Protein AF-A0A662GQU3-F1 (afdb_monomer)

Sequence (311 aa):
MSPSELSPEEFVERAREELESKLREIREFMCSTFDKLEGELNSISERLRRAARERVVGRPPLDALVRALTDIRRLRRRAHTEVRRAMSAKRVEFREALWSVRRSAYDLSKGMSREQREEFLGEVSELIDEFSDRLDEVLDEWSDRLEYFTDMLNDLAEKARDYVREATSRFARRLAPPAGPKAFLDINEFLSSVDQFLRRLSESMERLFGEGYERGPTMVVSSIRLPKSDLELIDLLVEVGVFKSRSEGVAYFTHKGIEASREALEKLRSKLEEVRKLQEEIRKEAERALRGGAEETSQSEAEGSGGNGAA

Nearest PDB structures (foldseek):
  2wcd-assembly1_A  TM=3.708E-01  e=4.332E-01  Escherichia coli K-12
  3zx6-assembly1_B  TM=2.924E-01  e=2.951E+00  Archaeoglobus fulgidus DSM 4304
  6jx6-assembly1_A  TM=3.779E-01  e=8.291E+00  Homo sapiens

Structure (mmCIF, N/CA/C/O backbone):
data_AF-A0A662GQU3-F1
#
_entry.id   AF-A0A662GQU3-F1
#
loop_
_atom_site.group_PDB
_atom_site.id
_atom_site.type_symbol
_atom_site.label_atom_id
_atom_site.label_alt_id
_atom_site.label_comp_id
_atom_site.label_asym_id
_atom_site.label_entity_id
_atom_site.label_seq_id
_atom_site.pdbx_PDB_ins_code
_atom_site.Cartn_x
_atom_site.Cartn_y
_atom_site.Cartn_z
_atom_site.occupancy
_atom_site.B_iso_or_equiv
_atom_site.auth_seq_id
_atom_site.auth_comp_id
_atom_site.auth_asym_id
_atom_site.auth_atom_id
_atom_site.pdbx_PDB_model_num
ATOM 1 N N . MET A 1 1 ? -17.041 -20.382 22.814 1.00 45.41 1 MET A N 1
ATOM 2 C CA . MET A 1 1 ? -17.498 -19.694 24.038 1.00 45.41 1 MET A CA 1
ATOM 3 C C . MET A 1 1 ? -18.331 -18.506 23.605 1.00 45.41 1 MET A C 1
ATOM 5 O O . MET A 1 1 ? -17.918 -17.797 22.692 1.00 45.41 1 MET A O 1
ATOM 9 N N . SER A 1 2 ? -19.536 -18.387 24.148 1.00 43.50 2 SER A N 1
ATOM 10 C CA . SER A 1 2 ? -20.510 -17.349 23.799 1.00 43.50 2 SER A CA 1
ATOM 11 C C . SER A 1 2 ? -20.006 -15.975 24.272 1.00 43.50 2 SER A C 1
ATOM 13 O O . SER A 1 2 ? -19.404 -15.917 25.340 1.00 43.50 2 SER A O 1
ATOM 15 N N . PRO A 1 3 ? -20.263 -14.863 23.555 1.00 48.91 3 PRO A N 1
ATOM 16 C CA . PRO A 1 3 ? -19.833 -13.516 23.966 1.00 48.91 3 PRO A CA 1
ATOM 17 C C . PRO A 1 3 ? -20.375 -13.045 25.329 1.00 48.91 3 PRO A C 1
ATOM 19 O O . PRO A 1 3 ? -19.925 -12.036 25.849 1.00 48.91 3 PRO A O 1
ATOM 22 N N . SER A 1 4 ? -21.349 -13.758 25.900 1.00 51.88 4 SER A N 1
ATOM 23 C CA . SER A 1 4 ? -22.079 -13.413 27.123 1.00 51.88 4 SER A CA 1
ATOM 24 C C . SER A 1 4 ? -21.376 -13.778 28.440 1.00 51.88 4 SER A C 1
ATOM 26 O O . SER A 1 4 ? -21.968 -13.570 29.493 1.00 51.88 4 SER A O 1
ATOM 28 N N . GLU A 1 5 ? -20.171 -14.355 28.400 1.00 58.16 5 GLU A N 1
ATOM 29 C CA . GLU A 1 5 ? -19.435 -14.823 29.595 1.00 58.16 5 GLU A CA 1
ATOM 30 C C . GLU A 1 5 ? -18.094 -14.102 29.827 1.00 58.16 5 GLU A C 1
ATOM 32 O O . GLU A 1 5 ? -17.411 -14.410 30.797 1.00 58.16 5 GLU A O 1
ATOM 37 N N . LEU A 1 6 ? -17.710 -13.165 28.954 1.00 72.19 6 LEU A N 1
ATOM 38 C CA . LEU A 1 6 ? -16.445 -12.428 29.062 1.00 72.19 6 LEU A CA 1
ATOM 39 C C . LEU A 1 6 ? -16.583 -11.243 30.018 1.00 72.19 6 LEU A C 1
ATOM 41 O O . LEU A 1 6 ? -17.593 -10.532 29.985 1.00 72.19 6 LEU A O 1
ATOM 45 N N . SER A 1 7 ? -15.555 -11.002 30.831 1.00 85.75 7 SER A N 1
ATOM 46 C CA . SER A 1 7 ? -15.458 -9.749 31.582 1.00 85.75 7 SER A CA 1
ATOM 47 C C . SER A 1 7 ? -15.273 -8.551 30.623 1.00 85.75 7 SER A C 1
ATOM 49 O O . SER A 1 7 ? -14.832 -8.736 29.484 1.00 85.75 7 SER A O 1
ATOM 51 N N . PRO A 1 8 ? -15.605 -7.313 31.042 1.00 87.38 8 PRO A N 1
ATOM 52 C CA . PRO A 1 8 ? -15.353 -6.109 30.242 1.00 87.38 8 PRO A CA 1
ATOM 53 C C . PRO A 1 8 ? -13.886 -5.978 29.807 1.00 87.38 8 PRO A C 1
ATOM 55 O O . PRO A 1 8 ? -13.612 -5.724 28.637 1.00 87.38 8 PRO A O 1
ATOM 58 N N . GLU A 1 9 ? -12.955 -6.244 30.724 1.00 89.56 9 GLU A N 1
ATOM 59 C CA . GLU A 1 9 ? -11.509 -6.210 30.475 1.00 89.56 9 GLU A CA 1
ATOM 60 C C . GLU A 1 9 ? -11.086 -7.292 29.466 1.00 89.56 9 GLU A C 1
ATOM 62 O O . GLU A 1 9 ? -10.394 -7.011 28.489 1.00 89.56 9 GLU A O 1
ATOM 67 N N . GLU A 1 10 ? -11.568 -8.529 29.643 1.00 92.19 10 GLU A N 1
ATOM 68 C CA . GLU A 1 10 ? -11.293 -9.642 28.724 1.00 92.19 10 GLU A CA 1
ATOM 69 C C . GLU A 1 10 ? -11.853 -9.379 27.320 1.00 92.19 10 GLU A C 1
ATOM 71 O O . GLU A 1 10 ? -11.273 -9.804 26.318 1.00 92.19 10 GLU A O 1
ATOM 76 N N . PHE A 1 11 ? -12.987 -8.679 27.229 1.00 94.69 11 PHE A N 1
ATOM 77 C CA . PHE A 1 11 ? -13.554 -8.258 25.955 1.00 94.69 11 PHE A CA 1
ATOM 78 C C . PHE A 1 11 ? -12.654 -7.237 25.247 1.00 94.69 11 PHE A C 1
ATOM 80 O O . PHE A 1 11 ? -12.393 -7.404 24.054 1.00 94.69 11 PHE A O 1
ATOM 87 N N . VAL A 1 12 ? -12.187 -6.203 25.957 1.00 93.94 12 VAL A N 1
ATOM 88 C CA . VAL A 1 12 ? -11.324 -5.149 25.393 1.00 93.94 12 VAL A CA 1
ATOM 89 C C . VAL A 1 12 ? -10.013 -5.739 24.882 1.00 93.94 12 VAL A C 1
ATOM 91 O O . VAL A 1 12 ? -9.644 -5.482 23.736 1.00 93.94 12 VAL A O 1
ATOM 94 N N . GLU A 1 13 ? -9.354 -6.587 25.673 1.00 95.12 13 GLU A N 1
ATOM 95 C CA . GLU A 1 13 ? -8.100 -7.231 25.265 1.00 95.12 13 GLU A CA 1
ATOM 96 C C . GLU A 1 13 ? -8.290 -8.127 24.039 1.00 95.12 13 GLU A C 1
ATOM 98 O O . GLU A 1 13 ? -7.549 -8.030 23.061 1.00 95.12 13 GLU A O 1
ATOM 103 N N . ARG A 1 14 ? -9.354 -8.933 24.013 1.00 95.19 14 ARG A N 1
ATOM 104 C CA . ARG A 1 14 ? -9.647 -9.776 22.851 1.00 95.19 14 ARG A CA 1
ATOM 105 C C . ARG A 1 14 ? -9.970 -8.958 21.599 1.00 95.19 14 ARG A C 1
ATOM 107 O O . ARG A 1 14 ? -9.564 -9.334 20.499 1.00 95.19 14 ARG A O 1
ATOM 114 N N . ALA A 1 15 ? -10.704 -7.855 21.746 1.00 95.25 15 ALA A N 1
ATOM 115 C CA . ALA A 1 15 ? -10.989 -6.945 20.642 1.00 95.25 15 ALA A CA 1
ATOM 116 C C . ALA A 1 15 ? -9.703 -6.288 20.120 1.00 95.25 15 ALA A C 1
ATOM 118 O O . ALA A 1 15 ? -9.525 -6.186 18.906 1.00 95.25 15 ALA A O 1
ATOM 119 N N . ARG A 1 16 ? -8.786 -5.900 21.017 1.00 97.19 16 ARG A N 1
ATOM 120 C CA . ARG A 1 16 ? -7.457 -5.389 20.660 1.00 97.19 16 ARG A CA 1
ATOM 121 C C . ARG A 1 16 ? -6.700 -6.421 19.824 1.00 97.19 16 ARG A C 1
ATOM 123 O O . ARG A 1 16 ? -6.313 -6.104 18.704 1.00 97.19 16 ARG A O 1
ATOM 130 N N . GLU A 1 17 ? -6.559 -7.656 20.304 1.00 95.75 17 GLU A N 1
ATOM 131 C CA . GLU A 1 17 ? -5.870 -8.735 19.576 1.00 95.75 17 GLU A CA 1
ATOM 132 C C . GLU A 1 17 ? -6.472 -8.990 18.182 1.00 95.75 17 GLU A C 1
ATOM 134 O O . GLU A 1 17 ? -5.744 -9.131 17.193 1.00 95.75 17 GLU A O 1
ATOM 139 N N . GLU A 1 18 ? -7.805 -9.012 18.075 1.00 95.31 18 GLU A N 1
ATOM 140 C CA . GLU A 1 18 ? -8.507 -9.199 16.801 1.00 95.31 18 GLU A CA 1
ATOM 141 C C . GLU A 1 18 ? -8.202 -8.062 15.814 1.00 95.31 18 GLU A C 1
ATOM 143 O O . GLU A 1 18 ? -7.858 -8.315 14.653 1.00 95.31 18 GLU A O 1
ATOM 148 N N . LEU A 1 19 ? -8.280 -6.808 16.269 1.00 94.81 19 LEU A N 1
ATOM 149 C CA . LEU A 1 19 ? -7.994 -5.639 15.440 1.00 94.81 19 LEU A CA 1
ATOM 150 C C . LEU A 1 19 ? -6.507 -5.554 15.057 1.00 94.81 19 LEU A C 1
ATOM 152 O O . LEU A 1 19 ? -6.189 -5.164 13.929 1.00 94.81 19 LEU A O 1
ATOM 156 N N . GLU A 1 20 ? -5.587 -5.977 15.929 1.00 94.75 20 GLU A N 1
ATOM 157 C CA . GLU A 1 20 ? -4.159 -6.071 15.602 1.00 94.75 20 GLU A CA 1
ATOM 158 C C . GLU A 1 20 ? -3.888 -7.108 14.517 1.00 94.75 20 GLU A C 1
ATOM 160 O O . GLU A 1 20 ? -3.149 -6.829 13.565 1.00 94.75 20 GLU A O 1
ATOM 165 N N . SER A 1 21 ? -4.516 -8.282 14.625 1.00 93.81 21 SER A N 1
ATOM 166 C CA . SER A 1 21 ? -4.450 -9.314 13.592 1.00 93.81 21 SER A CA 1
ATOM 167 C C . SER A 1 21 ? -4.979 -8.783 12.261 1.00 93.81 21 SER A C 1
ATOM 169 O O . SER A 1 21 ? -4.316 -8.914 11.232 1.00 93.81 21 SER A O 1
ATOM 171 N N . LYS A 1 22 ? -6.122 -8.088 12.273 1.00 93.75 22 LYS A N 1
ATOM 172 C CA . LYS A 1 22 ? -6.706 -7.474 11.072 1.00 93.75 22 LYS A CA 1
ATOM 173 C C . LYS A 1 22 ? -5.803 -6.415 10.443 1.00 93.75 22 LYS A C 1
ATOM 175 O O . LYS A 1 22 ? -5.633 -6.412 9.225 1.00 93.75 22 LYS A O 1
ATOM 180 N N . LEU A 1 23 ? -5.177 -5.545 11.236 1.00 90.44 23 LEU A N 1
ATOM 181 C CA . LEU A 1 23 ? -4.209 -4.576 10.711 1.00 90.44 23 LEU A CA 1
ATOM 182 C C . LEU A 1 23 ? -2.983 -5.259 10.089 1.00 90.44 23 LEU A C 1
ATOM 184 O O . LEU A 1 23 ? -2.448 -4.773 9.089 1.00 90.44 23 LEU A O 1
ATOM 188 N N . ARG A 1 24 ? -2.516 -6.371 10.667 1.00 89.69 24 ARG A N 1
ATOM 189 C CA . ARG A 1 24 ? -1.405 -7.156 10.113 1.00 89.69 24 ARG A CA 1
ATOM 190 C C . ARG A 1 24 ? -1.782 -7.789 8.775 1.00 89.69 24 ARG A C 1
ATOM 192 O O . ARG A 1 24 ? -1.058 -7.596 7.804 1.00 89.69 24 ARG A O 1
ATOM 199 N N . GLU A 1 25 ? -2.952 -8.422 8.699 1.00 90.81 25 GLU A N 1
ATOM 200 C CA . GLU A 1 25 ? -3.500 -8.984 7.456 1.00 90.81 25 GLU A CA 1
ATOM 201 C C . GLU A 1 25 ? -3.615 -7.921 6.350 1.00 90.81 25 GLU A C 1
ATOM 203 O O . GLU A 1 25 ? -3.306 -8.185 5.187 1.00 90.81 25 GLU A O 1
ATOM 208 N N . ILE A 1 26 ? -4.033 -6.695 6.695 1.00 89.56 26 ILE A N 1
ATOM 209 C CA . ILE A 1 26 ? -4.095 -5.577 5.743 1.00 89.56 26 ILE A CA 1
ATOM 210 C C . ILE A 1 26 ? -2.697 -5.216 5.238 1.00 89.56 26 ILE A C 1
ATOM 212 O O . ILE A 1 26 ? -2.519 -5.081 4.028 1.00 89.56 26 ILE A O 1
ATOM 216 N N . ARG A 1 27 ? -1.704 -5.086 6.125 1.00 88.50 27 ARG A N 1
ATOM 217 C CA . ARG A 1 27 ? -0.317 -4.792 5.727 1.00 88.50 27 ARG A CA 1
ATOM 218 C C . ARG A 1 27 ? 0.239 -5.854 4.783 1.00 88.50 27 ARG A C 1
ATOM 220 O O . ARG A 1 27 ? 0.715 -5.506 3.707 1.00 88.50 27 ARG A O 1
ATOM 227 N N . GLU A 1 28 ? 0.108 -7.128 5.138 1.00 87.38 28 GLU A N 1
ATOM 228 C CA . GLU A 1 28 ? 0.562 -8.255 4.313 1.00 87.38 28 GLU A CA 1
ATOM 229 C C . GLU A 1 28 ? -0.129 -8.271 2.942 1.00 87.38 28 GLU A C 1
ATOM 231 O O . GLU A 1 28 ? 0.515 -8.433 1.901 1.00 87.38 28 GLU A O 1
ATOM 236 N N . PHE A 1 29 ? -1.443 -8.029 2.914 1.00 89.25 29 PHE A N 1
ATOM 237 C CA . PHE A 1 29 ? -2.198 -7.938 1.669 1.00 89.25 29 PHE A CA 1
ATOM 238 C C . PHE A 1 29 ? -1.686 -6.810 0.766 1.00 89.25 29 PHE A C 1
ATOM 240 O O . PHE A 1 29 ? -1.542 -7.001 -0.449 1.00 89.25 29 PHE A O 1
ATOM 247 N N . MET A 1 30 ? -1.392 -5.647 1.346 1.00 85.50 30 MET A N 1
ATOM 248 C CA . MET A 1 30 ? -0.861 -4.512 0.604 1.00 85.50 30 MET A CA 1
ATOM 249 C C . MET A 1 30 ? 0.546 -4.797 0.060 1.00 85.50 30 MET A C 1
ATOM 251 O O . MET A 1 30 ? 0.763 -4.570 -1.132 1.00 85.50 30 MET A O 1
ATOM 255 N N . CYS A 1 31 ? 1.444 -5.399 0.851 1.00 82.69 31 CYS A N 1
ATOM 256 C CA . CYS A 1 31 ? 2.760 -5.854 0.375 1.00 82.69 31 CYS A CA 1
ATOM 257 C C . CYS A 1 31 ? 2.621 -6.805 -0.817 1.00 82.69 31 CYS A C 1
ATOM 259 O O . CYS A 1 31 ? 3.127 -6.518 -1.900 1.00 82.69 31 CYS A O 1
ATOM 261 N N . SER A 1 32 ? 1.785 -7.840 -0.687 1.00 86.38 32 SER A N 1
ATOM 262 C CA . SER A 1 32 ? 1.569 -8.814 -1.765 1.00 86.38 32 SER A CA 1
ATOM 263 C C . SER A 1 32 ? 1.009 -8.197 -3.056 1.00 86.38 32 SER A C 1
ATOM 265 O O . SER A 1 32 ? 1.174 -8.742 -4.153 1.00 86.38 32 SER A O 1
ATOM 267 N N . THR A 1 33 ? 0.293 -7.073 -2.947 1.00 86.88 33 THR A N 1
ATOM 268 C CA . THR A 1 33 ? -0.227 -6.337 -4.104 1.00 86.88 33 THR A CA 1
ATOM 269 C C . THR A 1 33 ? 0.906 -5.621 -4.832 1.00 86.88 33 THR A C 1
ATOM 271 O O . THR A 1 33 ? 0.939 -5.632 -6.063 1.00 86.88 33 THR A O 1
ATOM 274 N N . PHE A 1 34 ? 1.857 -5.049 -4.096 1.00 79.50 34 PHE A N 1
ATOM 275 C CA . PHE A 1 34 ? 3.028 -4.394 -4.670 1.00 79.50 34 PHE A CA 1
ATOM 276 C C . PHE A 1 34 ? 4.060 -5.379 -5.220 1.00 79.50 34 PHE A C 1
ATOM 278 O O . PHE A 1 34 ? 4.563 -5.129 -6.314 1.00 79.50 34 PHE A O 1
ATOM 285 N N . ASP A 1 35 ? 4.273 -6.532 -4.584 1.00 80.56 35 ASP A N 1
ATOM 286 C CA . ASP A 1 35 ? 5.167 -7.584 -5.102 1.00 80.56 35 ASP A CA 1
ATOM 287 C C . ASP A 1 35 ? 4.761 -8.027 -6.517 1.00 80.56 35 ASP A C 1
ATOM 289 O O . ASP A 1 35 ? 5.588 -8.264 -7.401 1.00 80.56 35 ASP A O 1
ATOM 293 N N . LYS A 1 36 ? 3.449 -8.088 -6.782 1.00 86.06 36 LYS A N 1
ATOM 294 C CA . LYS A 1 36 ? 2.917 -8.387 -8.122 1.00 86.06 36 LYS A CA 1
ATOM 295 C C . LYS A 1 36 ? 3.262 -7.289 -9.128 1.00 86.06 36 LYS A C 1
ATOM 297 O O . LYS A 1 36 ? 3.635 -7.597 -10.261 1.00 86.06 36 LYS A O 1
ATOM 302 N N . LEU A 1 37 ? 3.146 -6.021 -8.730 1.00 82.88 37 LEU A N 1
ATOM 303 C CA . LEU A 1 37 ? 3.502 -4.877 -9.577 1.00 82.88 37 LEU A CA 1
ATOM 304 C C . LEU A 1 37 ? 5.005 -4.843 -9.866 1.00 82.88 37 LEU A C 1
ATOM 306 O O . LEU A 1 37 ? 5.408 -4.549 -10.994 1.00 82.88 37 LEU A O 1
ATOM 310 N N . GLU A 1 38 ? 5.824 -5.186 -8.875 1.00 75.69 38 GLU A N 1
ATOM 311 C CA . GLU A 1 38 ? 7.267 -5.320 -9.023 1.00 75.69 38 GLU A CA 1
ATOM 312 C C . GLU A 1 38 ? 7.627 -6.447 -9.996 1.00 75.69 38 GLU A C 1
ATOM 314 O O . GLU A 1 38 ? 8.401 -6.247 -10.933 1.00 75.69 38 GLU A O 1
ATOM 319 N N . GLY A 1 39 ? 7.003 -7.619 -9.851 1.00 78.94 39 GLY A N 1
ATOM 320 C CA . GLY A 1 39 ? 7.176 -8.736 -10.779 1.00 78.94 39 GLY A CA 1
ATOM 321 C C . GLY A 1 39 ? 6.844 -8.354 -12.226 1.00 78.94 39 GLY A C 1
ATOM 322 O O . GLY A 1 39 ? 7.578 -8.700 -13.160 1.00 78.94 39 GLY A O 1
ATOM 323 N N . GLU A 1 40 ? 5.778 -7.577 -12.434 1.00 83.88 40 GLU A N 1
ATOM 324 C CA . GLU A 1 40 ? 5.426 -7.048 -13.754 1.00 83.88 40 GLU A CA 1
ATOM 325 C C . GLU A 1 40 ? 6.475 -6.068 -14.284 1.00 83.88 40 GLU A C 1
ATOM 327 O O . GLU A 1 40 ? 6.876 -6.175 -15.450 1.00 83.88 40 GLU A O 1
ATOM 332 N N . LEU A 1 41 ? 6.973 -5.160 -13.446 1.00 78.56 41 LEU A N 1
ATOM 333 C CA . LEU A 1 41 ? 8.045 -4.240 -13.813 1.00 78.56 41 LEU A CA 1
ATOM 334 C C . LEU A 1 41 ? 9.328 -4.988 -14.209 1.00 78.56 41 LEU A C 1
ATOM 336 O O . LEU A 1 41 ? 9.909 -4.710 -15.263 1.00 78.56 41 LEU A O 1
ATOM 340 N N . ASN A 1 42 ? 9.727 -5.985 -13.420 1.00 75.25 42 ASN A N 1
ATOM 341 C CA . ASN A 1 42 ? 10.876 -6.845 -13.691 1.00 75.25 42 ASN A CA 1
ATOM 342 C C . ASN A 1 42 ? 10.711 -7.599 -15.019 1.00 75.25 42 ASN A C 1
ATOM 344 O O . ASN A 1 42 ? 11.651 -7.691 -15.814 1.00 75.25 42 ASN A O 1
ATOM 348 N N . SER A 1 43 ? 9.493 -8.047 -15.340 1.00 81.69 43 SER A N 1
ATOM 349 C CA . SER A 1 43 ? 9.192 -8.666 -16.635 1.00 81.69 43 SER A CA 1
ATOM 350 C C . SER A 1 43 ? 9.326 -7.689 -17.816 1.00 81.69 43 SER A C 1
ATOM 352 O O . SER A 1 43 ? 9.778 -8.077 -18.899 1.00 81.69 43 SER A O 1
ATOM 354 N N . ILE A 1 44 ? 8.946 -6.416 -17.638 1.00 77.75 44 ILE A N 1
ATOM 355 C CA . ILE A 1 44 ? 9.134 -5.361 -18.647 1.00 77.75 44 ILE A CA 1
ATOM 356 C C . ILE A 1 44 ? 10.632 -5.113 -18.847 1.00 77.75 44 ILE A C 1
ATOM 358 O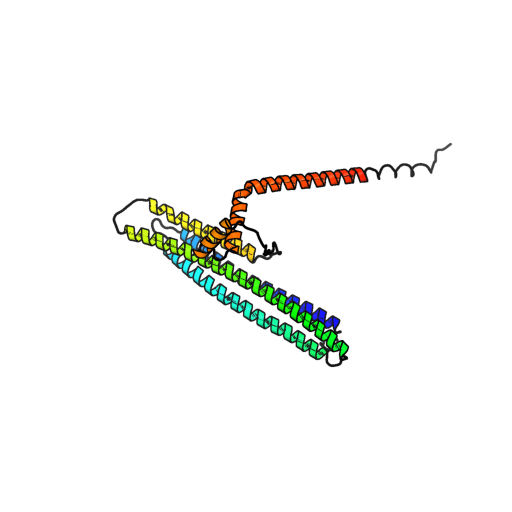 O . ILE A 1 44 ? 11.097 -5.067 -19.989 1.00 77.75 44 ILE A O 1
ATOM 362 N N . SER A 1 45 ? 11.381 -5.019 -17.748 1.00 69.25 45 SER A N 1
ATOM 363 C CA . SER A 1 45 ? 12.832 -4.833 -17.749 1.00 69.25 45 SER A CA 1
ATOM 364 C C . SER A 1 45 ? 13.556 -5.955 -18.496 1.00 69.25 45 SER A C 1
ATOM 366 O O . SER A 1 45 ? 14.319 -5.696 -19.430 1.00 69.25 45 SER A O 1
ATOM 368 N N . GLU A 1 46 ? 13.248 -7.219 -18.197 1.00 75.94 46 GLU A N 1
ATOM 369 C CA . GLU A 1 46 ? 13.877 -8.353 -18.879 1.00 75.94 46 GLU A CA 1
ATOM 370 C C . GLU A 1 46 ? 13.533 -8.430 -20.369 1.00 75.94 46 GLU A C 1
ATOM 372 O O . GLU A 1 46 ? 14.401 -8.739 -21.190 1.00 75.94 46 GLU A O 1
ATOM 377 N N . ARG A 1 47 ? 12.294 -8.107 -20.760 1.00 77.00 47 ARG A N 1
ATOM 378 C CA . ARG A 1 47 ? 11.921 -8.042 -22.183 1.00 77.00 47 ARG A CA 1
ATOM 379 C C . ARG A 1 47 ? 12.708 -6.965 -22.920 1.00 77.00 47 ARG A C 1
ATOM 381 O O . ARG A 1 47 ? 13.181 -7.213 -24.031 1.00 77.00 47 ARG A O 1
ATOM 388 N N . LEU A 1 48 ? 12.899 -5.805 -22.296 1.00 68.69 48 LEU A N 1
ATOM 389 C CA . LEU A 1 48 ? 13.715 -4.737 -22.859 1.00 68.69 48 LEU A CA 1
ATOM 390 C C . LEU A 1 48 ? 15.186 -5.164 -23.000 1.00 68.69 48 LEU A C 1
ATOM 392 O O . LEU A 1 48 ? 15.787 -4.959 -24.055 1.00 68.69 48 LEU A O 1
ATOM 396 N N . ARG A 1 49 ? 15.748 -5.829 -21.983 1.00 68.50 49 ARG A N 1
ATOM 397 C CA . ARG A 1 49 ? 17.114 -6.378 -22.024 1.00 68.50 49 ARG A CA 1
ATOM 398 C C . ARG A 1 49 ? 17.295 -7.420 -23.122 1.00 68.50 49 ARG A C 1
ATOM 400 O O . ARG A 1 49 ? 18.300 -7.393 -23.826 1.00 68.50 49 ARG A O 1
ATOM 407 N N . ARG A 1 50 ? 16.343 -8.344 -23.295 1.00 73.69 50 ARG A N 1
ATOM 408 C CA . ARG A 1 50 ? 16.389 -9.333 -24.390 1.00 73.69 50 ARG A CA 1
ATOM 409 C C . ARG A 1 50 ? 16.388 -8.649 -25.751 1.00 73.69 50 ARG A C 1
ATOM 411 O O . ARG A 1 50 ? 17.273 -8.931 -26.549 1.00 73.69 50 ARG A O 1
ATOM 418 N N . ALA A 1 51 ? 15.505 -7.676 -25.965 1.00 67.12 51 ALA A N 1
ATOM 419 C CA . ALA A 1 51 ? 15.476 -6.907 -27.208 1.00 67.12 51 ALA A CA 1
ATOM 420 C C . ALA A 1 51 ? 16.774 -6.117 -27.467 1.00 67.12 51 ALA A C 1
ATOM 422 O O . ALA A 1 51 ? 17.164 -5.918 -28.617 1.00 67.12 51 ALA A O 1
ATOM 423 N N . ALA A 1 52 ? 17.465 -5.677 -26.410 1.00 62.19 52 ALA A N 1
ATOM 424 C CA . ALA A 1 52 ? 18.784 -5.061 -26.523 1.00 62.19 52 ALA A CA 1
ATOM 425 C C . ALA A 1 52 ? 19.877 -6.068 -26.934 1.00 62.19 52 ALA A C 1
ATOM 427 O O . ALA A 1 52 ? 20.769 -5.714 -27.707 1.00 62.19 52 ALA A O 1
ATOM 428 N N . ARG A 1 53 ? 19.801 -7.312 -26.434 1.00 65.06 53 ARG A N 1
ATOM 429 C CA . ARG A 1 53 ? 20.767 -8.399 -26.687 1.00 65.06 53 ARG A CA 1
ATOM 430 C C . ARG A 1 53 ? 20.583 -9.077 -28.049 1.00 65.06 53 ARG A C 1
ATOM 432 O O . ARG A 1 53 ? 21.574 -9.377 -28.702 1.00 65.06 53 ARG A O 1
ATOM 439 N N . GLU A 1 54 ? 19.349 -9.277 -28.506 1.00 63.31 54 GLU A N 1
ATOM 440 C CA . GLU A 1 54 ? 18.991 -9.993 -29.749 1.00 63.31 54 GLU A CA 1
ATOM 441 C C . GLU A 1 54 ? 19.249 -9.193 -31.041 1.00 63.31 54 GLU A C 1
ATOM 443 O O . GLU A 1 54 ? 18.716 -9.513 -32.105 1.00 63.31 54 GLU A O 1
ATOM 448 N N . ARG A 1 55 ? 20.065 -8.135 -30.990 1.00 52.97 55 ARG A N 1
ATOM 449 C CA . ARG A 1 55 ? 20.352 -7.315 -32.169 1.00 52.97 55 ARG A CA 1
ATOM 450 C C . ARG A 1 55 ? 20.943 -8.144 -33.310 1.00 52.97 55 ARG A C 1
ATOM 452 O O . ARG A 1 55 ? 22.118 -8.501 -33.303 1.00 52.97 55 ARG A O 1
ATOM 459 N N . VAL A 1 56 ? 20.145 -8.290 -34.363 1.00 46.62 56 VAL A N 1
ATOM 460 C CA . VAL A 1 56 ? 20.628 -8.469 -35.731 1.00 46.62 56 VAL A CA 1
ATOM 461 C C . VAL A 1 56 ? 21.188 -7.123 -36.197 1.00 46.62 56 VAL A C 1
ATOM 463 O O . VAL A 1 56 ? 20.555 -6.076 -36.042 1.00 46.62 56 VAL A O 1
ATOM 466 N N . VAL A 1 57 ? 22.407 -7.152 -36.725 1.00 47.50 57 VAL A N 1
ATOM 467 C CA . VAL A 1 57 ? 23.163 -6.006 -37.247 1.00 47.50 57 VAL A CA 1
ATOM 468 C C . VAL A 1 57 ? 22.261 -5.038 -38.035 1.00 47.50 57 VAL A C 1
ATOM 470 O O . VAL A 1 57 ? 21.677 -5.409 -39.048 1.00 47.50 57 VAL A O 1
ATOM 473 N N . GLY A 1 58 ? 22.174 -3.777 -37.591 1.00 48.06 58 GLY A N 1
ATOM 474 C CA . GLY A 1 58 ? 21.742 -2.658 -38.442 1.00 48.06 58 GLY A CA 1
ATOM 475 C C . GLY A 1 58 ? 20.347 -2.046 -38.233 1.00 48.06 58 GLY A C 1
ATOM 476 O O . GLY A 1 58 ? 20.066 -1.045 -38.891 1.00 48.06 58 GLY A O 1
ATOM 477 N N . ARG A 1 59 ? 19.485 -2.544 -37.329 1.00 49.06 59 ARG A N 1
ATOM 478 C CA . ARG A 1 59 ? 18.176 -1.907 -37.034 1.00 49.06 59 ARG A CA 1
ATOM 479 C C . ARG A 1 59 ? 18.013 -1.545 -35.549 1.00 49.06 59 ARG A C 1
ATOM 481 O O . ARG A 1 59 ? 18.249 -2.397 -34.694 1.00 49.06 59 ARG A O 1
ATOM 488 N N . PRO A 1 60 ? 17.609 -0.305 -35.208 1.00 51.88 60 PRO A N 1
ATOM 489 C CA . PRO A 1 60 ? 17.335 0.066 -33.823 1.00 51.88 60 PRO A CA 1
ATOM 490 C C . PRO A 1 60 ? 16.069 -0.656 -33.317 1.00 51.88 60 PRO A C 1
ATOM 492 O O . PRO A 1 60 ? 15.097 -0.751 -34.069 1.00 51.88 60 PRO A O 1
ATOM 495 N N . PRO A 1 61 ? 16.025 -1.133 -32.056 1.00 61.38 61 PRO A N 1
ATOM 496 C CA . PRO A 1 61 ? 14.888 -1.874 -31.504 1.00 61.38 61 PRO A CA 1
ATOM 497 C C . PRO A 1 61 ? 13.759 -0.919 -31.072 1.00 61.38 61 PRO A C 1
ATOM 499 O O . PRO A 1 61 ? 13.231 -1.015 -29.966 1.00 61.38 61 PRO A O 1
ATOM 502 N N . LEU A 1 62 ? 13.406 0.045 -31.929 1.00 63.28 62 LEU A N 1
ATOM 503 C CA . LEU A 1 62 ? 12.403 1.076 -31.639 1.00 63.28 62 LEU A CA 1
ATOM 504 C C . LEU A 1 62 ? 11.050 0.452 -31.285 1.00 63.28 62 LEU A C 1
ATOM 506 O O . LEU A 1 62 ? 10.405 0.897 -30.341 1.00 63.28 62 LEU A O 1
ATOM 510 N N . ASP A 1 63 ? 10.668 -0.631 -31.961 1.00 68.62 63 ASP A N 1
ATOM 511 C CA . ASP A 1 63 ? 9.418 -1.343 -31.684 1.00 68.62 63 ASP A CA 1
ATOM 512 C C . ASP A 1 63 ? 9.392 -1.961 -30.283 1.00 68.62 63 ASP A C 1
ATOM 514 O O . ASP A 1 63 ? 8.371 -1.903 -29.596 1.00 68.62 63 ASP A O 1
ATOM 518 N N . ALA A 1 64 ? 10.512 -2.528 -29.827 1.00 67.88 64 ALA A N 1
ATOM 519 C CA . ALA A 1 64 ? 10.619 -3.074 -28.476 1.00 67.88 64 ALA A CA 1
ATOM 520 C C . ALA A 1 64 ? 10.530 -1.963 -27.424 1.00 67.88 64 ALA A C 1
ATOM 522 O O . ALA A 1 64 ? 9.890 -2.138 -26.388 1.00 67.88 64 ALA A O 1
ATOM 523 N N . LEU A 1 65 ? 11.103 -0.795 -27.724 1.00 65.50 65 LEU A N 1
ATOM 524 C CA . LEU A 1 65 ? 11.049 0.355 -26.836 1.00 65.50 65 LEU A CA 1
ATOM 525 C C . LEU A 1 65 ? 9.647 0.960 -26.729 1.00 65.50 65 LEU A C 1
ATOM 527 O O . LEU A 1 65 ? 9.165 1.248 -25.636 1.00 65.50 65 LEU A O 1
ATOM 531 N N . VAL A 1 66 ? 8.970 1.125 -27.867 1.00 70.00 66 VAL A N 1
ATOM 532 C CA . VAL A 1 66 ? 7.589 1.619 -27.935 1.00 70.00 66 VAL A CA 1
ATOM 533 C C . VAL A 1 66 ? 6.642 0.665 -27.200 1.00 70.00 66 VAL A C 1
ATOM 535 O O . VAL A 1 66 ? 5.742 1.115 -26.485 1.00 70.00 66 VAL A O 1
ATOM 538 N N . ARG A 1 67 ? 6.868 -0.651 -27.309 1.00 73.38 67 ARG A N 1
ATOM 539 C CA . ARG A 1 67 ? 6.130 -1.665 -26.541 1.00 73.38 67 ARG A CA 1
ATOM 540 C C . ARG A 1 67 ? 6.401 -1.548 -25.041 1.00 73.38 67 ARG A C 1
ATOM 542 O O . ARG A 1 67 ? 5.442 -1.442 -24.285 1.00 73.38 67 ARG A O 1
ATOM 549 N N . ALA A 1 68 ? 7.662 -1.462 -24.615 1.00 69.19 68 ALA A N 1
ATOM 550 C CA . ALA A 1 68 ? 8.016 -1.293 -23.203 1.00 69.19 68 ALA A CA 1
ATOM 551 C C . ALA A 1 68 ? 7.406 -0.016 -22.596 1.00 69.19 68 ALA A C 1
ATOM 553 O O . ALA A 1 68 ? 6.821 -0.059 -21.519 1.00 69.19 68 ALA A O 1
ATOM 554 N N . LEU A 1 69 ? 7.441 1.105 -23.323 1.00 68.50 69 LEU A N 1
ATOM 555 C CA . LEU A 1 69 ? 6.782 2.359 -22.939 1.00 68.50 69 LEU A CA 1
ATOM 556 C C . LEU A 1 69 ? 5.265 2.215 -22.780 1.00 68.50 69 LEU A C 1
ATOM 558 O O . LEU A 1 69 ? 4.658 2.807 -21.885 1.00 68.50 69 LEU A O 1
ATOM 562 N N . THR A 1 70 ? 4.640 1.455 -23.676 1.00 79.19 70 THR A N 1
ATOM 563 C CA . THR A 1 70 ? 3.205 1.170 -23.608 1.00 79.19 70 THR A CA 1
ATOM 564 C C . THR A 1 70 ? 2.885 0.324 -22.379 1.00 79.19 70 THR A C 1
ATOM 566 O O . THR A 1 70 ? 1.923 0.622 -21.671 1.00 79.19 70 THR A O 1
ATOM 569 N N . ASP A 1 71 ? 3.719 -0.670 -22.089 1.00 80.00 71 ASP A N 1
ATOM 570 C CA . ASP A 1 71 ? 3.561 -1.554 -20.939 1.00 80.00 71 ASP A CA 1
ATOM 571 C C . ASP A 1 71 ? 3.785 -0.814 -19.615 1.00 80.00 71 ASP A C 1
ATOM 573 O O . ASP A 1 71 ? 2.972 -0.959 -18.711 1.00 80.00 71 ASP A O 1
ATOM 577 N N . ILE A 1 72 ? 4.779 0.077 -19.525 1.00 76.62 72 ILE A N 1
ATOM 578 C CA . ILE A 1 72 ? 5.012 0.942 -18.351 1.00 76.62 72 ILE A CA 1
ATOM 579 C C . ILE A 1 72 ? 3.797 1.834 -18.076 1.00 76.62 72 ILE A C 1
ATOM 581 O O . ILE A 1 72 ? 3.337 1.945 -16.940 1.00 76.62 72 ILE A O 1
ATOM 585 N N . ARG A 1 73 ? 3.214 2.450 -19.113 1.00 80.12 73 ARG A N 1
ATOM 586 C CA . ARG A 1 73 ? 2.000 3.272 -18.948 1.00 80.12 73 ARG A CA 1
ATOM 587 C C . ARG A 1 73 ? 0.796 2.448 -18.501 1.00 80.12 73 ARG A C 1
ATOM 589 O O . ARG A 1 73 ? -0.028 2.954 -17.735 1.00 80.12 73 ARG A O 1
ATOM 596 N N . ARG A 1 74 ? 0.668 1.213 -18.996 1.00 86.69 74 ARG A N 1
ATOM 597 C CA . ARG A 1 74 ? -0.376 0.276 -18.560 1.00 86.69 74 ARG A CA 1
ATOM 598 C C . ARG A 1 74 ? -0.167 -0.119 -17.102 1.00 86.69 74 ARG A C 1
ATOM 600 O O . ARG A 1 74 ? -1.113 0.016 -16.333 1.00 86.69 74 ARG A O 1
ATOM 607 N N . LEU A 1 75 ? 1.057 -0.492 -16.729 1.00 83.94 75 LEU A N 1
ATOM 608 C CA . LEU A 1 75 ? 1.440 -0.832 -15.361 1.00 83.94 75 LEU A CA 1
ATOM 609 C C . LEU A 1 75 ? 1.128 0.319 -14.406 1.00 83.94 75 LEU A C 1
ATOM 611 O O . LEU A 1 75 ? 0.450 0.105 -13.416 1.00 83.94 75 LEU A O 1
ATOM 615 N N . ARG A 1 76 ? 1.490 1.560 -14.751 1.00 84.38 76 ARG A N 1
ATOM 616 C CA . ARG A 1 76 ? 1.177 2.741 -13.931 1.00 84.38 76 ARG A CA 1
ATOM 617 C C . ARG A 1 76 ? -0.320 2.906 -13.673 1.00 84.38 76 ARG A C 1
ATOM 619 O O . ARG A 1 76 ? -0.745 3.093 -12.538 1.00 84.38 76 ARG A O 1
ATOM 626 N N . ARG A 1 77 ? -1.136 2.871 -14.735 1.00 86.94 77 ARG A N 1
ATOM 627 C CA . ARG A 1 77 ? -2.600 3.022 -14.612 1.00 86.94 77 ARG A CA 1
ATOM 628 C C . ARG A 1 77 ? -3.201 1.899 -13.776 1.00 86.94 77 ARG A C 1
ATOM 630 O O . ARG A 1 77 ? -4.105 2.141 -12.977 1.00 86.94 77 ARG A O 1
ATOM 637 N N . ARG A 1 78 ? -2.704 0.682 -13.987 1.00 88.69 78 ARG A N 1
ATOM 638 C CA . ARG A 1 78 ? -3.148 -0.509 -13.282 1.00 88.69 78 ARG A CA 1
ATOM 639 C C . ARG A 1 78 ? -2.763 -0.446 -11.810 1.00 88.69 78 ARG A C 1
ATOM 641 O O . ARG A 1 78 ? -3.665 -0.544 -10.997 1.00 88.69 78 ARG A O 1
ATOM 648 N N . ALA A 1 79 ? -1.509 -0.144 -11.487 1.00 83.31 79 ALA A N 1
ATOM 649 C CA . ALA A 1 79 ? -1.029 0.079 -10.127 1.00 83.31 79 ALA A CA 1
ATOM 650 C C . ALA A 1 79 ? -1.894 1.096 -9.384 1.00 83.31 79 ALA A C 1
ATOM 652 O O . ALA A 1 79 ? -2.457 0.778 -8.342 1.00 83.31 79 ALA A O 1
ATOM 653 N N . HIS A 1 80 ? -2.110 2.276 -9.979 1.00 85.69 80 HIS A N 1
ATOM 654 C CA . HIS A 1 80 ? -2.963 3.297 -9.374 1.00 85.69 80 HIS A CA 1
ATOM 655 C C . HIS A 1 80 ? -4.378 2.777 -9.089 1.00 85.69 80 HIS A C 1
ATOM 657 O O . HIS A 1 80 ? -4.948 3.035 -8.034 1.00 85.69 80 HIS A O 1
ATOM 663 N N . THR A 1 81 ? -4.962 2.029 -10.023 1.00 89.50 81 THR A N 1
ATOM 664 C CA . THR A 1 81 ? -6.337 1.535 -9.889 1.00 89.50 81 THR A CA 1
ATOM 665 C C . THR A 1 81 ? -6.446 0.369 -8.907 1.00 89.50 81 THR A C 1
ATOM 667 O O . THR A 1 81 ? -7.355 0.353 -8.084 1.00 89.50 81 THR A O 1
ATOM 670 N N . GLU A 1 82 ? -5.553 -0.613 -8.998 1.00 88.62 82 GLU A N 1
ATOM 671 C CA . GLU A 1 82 ? -5.570 -1.827 -8.181 1.00 88.62 82 GLU A CA 1
ATOM 672 C C . GLU A 1 82 ? -5.253 -1.511 -6.728 1.00 88.62 82 GLU A C 1
ATOM 674 O O . GLU A 1 82 ? -6.021 -1.908 -5.857 1.00 88.62 82 GLU A O 1
ATOM 679 N N . VAL A 1 83 ? -4.215 -0.713 -6.472 1.00 87.31 83 VAL A N 1
ATOM 680 C CA . VAL A 1 83 ? -3.829 -0.333 -5.110 1.00 87.31 83 VAL A CA 1
ATOM 681 C C . VAL A 1 83 ? -4.905 0.545 -4.470 1.00 87.31 83 VAL A C 1
ATOM 683 O O . VAL A 1 83 ? -5.328 0.266 -3.354 1.00 87.31 83 VAL A O 1
ATOM 686 N N . ARG A 1 84 ? -5.466 1.541 -5.177 1.00 89.31 84 ARG A N 1
ATOM 687 C CA . ARG A 1 84 ? -6.587 2.338 -4.633 1.00 89.31 84 ARG A CA 1
ATOM 688 C C . ARG A 1 84 ? -7.826 1.500 -4.334 1.00 89.31 84 ARG A C 1
ATOM 690 O O . ARG A 1 84 ? -8.481 1.722 -3.314 1.00 89.31 84 ARG A O 1
ATOM 697 N N . ARG A 1 85 ? -8.164 0.545 -5.206 1.00 91.31 85 ARG A N 1
ATOM 698 C CA . ARG A 1 85 ? -9.288 -0.376 -4.973 1.00 91.31 85 ARG A CA 1
ATOM 699 C C . ARG A 1 85 ? -9.023 -1.282 -3.775 1.00 91.31 85 ARG A C 1
ATOM 701 O O . ARG A 1 85 ? -9.917 -1.432 -2.951 1.00 91.31 85 ARG A O 1
ATOM 708 N N . ALA A 1 86 ? -7.813 -1.823 -3.664 1.00 90.62 86 ALA A N 1
ATOM 709 C CA . ALA A 1 86 ? -7.356 -2.615 -2.528 1.00 90.62 86 ALA A CA 1
ATOM 710 C C . ALA A 1 86 ? -7.479 -1.834 -1.211 1.00 90.62 86 ALA A C 1
ATOM 712 O O . ALA A 1 86 ? -8.166 -2.294 -0.303 1.00 90.62 86 ALA A O 1
ATOM 713 N N . MET A 1 87 ? -6.924 -0.619 -1.144 1.00 88.56 87 MET A N 1
ATOM 714 C CA . MET A 1 87 ? -7.030 0.261 0.028 1.00 88.56 87 MET A CA 1
ATOM 715 C C . MET A 1 87 ? -8.486 0.546 0.402 1.00 88.56 87 MET A C 1
ATOM 717 O O . MET A 1 87 ? -8.865 0.435 1.563 1.00 88.56 87 MET A O 1
ATOM 721 N N . SER A 1 88 ? -9.327 0.870 -0.585 1.00 91.50 88 SER A N 1
ATOM 722 C CA . SER A 1 88 ? -10.747 1.155 -0.345 1.00 91.50 88 SER A CA 1
ATOM 723 C C . SER A 1 88 ? -11.489 -0.071 0.192 1.00 91.50 88 SER A C 1
ATOM 725 O O . SER A 1 88 ? -12.274 0.049 1.129 1.00 91.50 88 SER A O 1
ATOM 727 N N . ALA A 1 89 ? -11.226 -1.252 -0.373 1.00 93.56 89 ALA A N 1
ATOM 728 C CA . ALA A 1 89 ? -11.829 -2.501 0.077 1.00 93.56 89 ALA A CA 1
ATOM 729 C C . ALA A 1 89 ? -11.400 -2.846 1.510 1.00 93.56 89 ALA A C 1
ATOM 731 O O . ALA A 1 89 ? -12.251 -3.129 2.350 1.00 93.56 89 ALA A O 1
ATOM 732 N N . LYS A 1 90 ? -10.101 -2.741 1.814 1.00 92.56 90 LYS A N 1
ATOM 733 C CA . LYS A 1 90 ? -9.568 -3.005 3.157 1.00 92.56 90 LYS A CA 1
ATOM 734 C C . LYS A 1 90 ? -10.036 -1.993 4.195 1.00 92.56 90 LYS A C 1
ATOM 736 O O . LYS A 1 90 ? -10.320 -2.382 5.323 1.00 92.56 90 LYS A O 1
ATOM 741 N N . ARG A 1 91 ? -10.230 -0.729 3.807 1.00 93.44 91 ARG A N 1
ATOM 742 C CA . ARG A 1 91 ? -10.863 0.283 4.662 1.00 93.44 91 ARG A CA 1
ATOM 743 C C . ARG A 1 91 ? -12.281 -0.123 5.063 1.00 93.44 91 ARG A C 1
ATOM 745 O O . ARG A 1 91 ? -12.647 0.020 6.223 1.00 93.44 91 ARG A O 1
ATOM 752 N N . VAL A 1 92 ? -13.081 -0.618 4.118 1.00 94.44 92 VAL A N 1
ATOM 753 C CA . VAL A 1 92 ? -14.451 -1.077 4.405 1.00 94.44 92 VAL A CA 1
ATOM 754 C C . VAL A 1 92 ? -14.431 -2.304 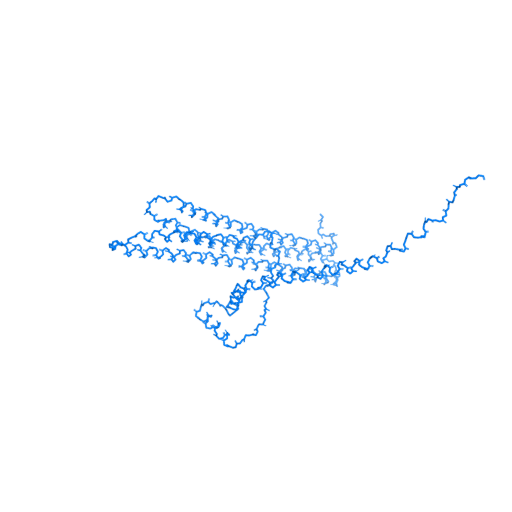5.316 1.00 94.44 92 VAL A C 1
ATOM 756 O O . VAL A 1 92 ? -15.091 -2.283 6.349 1.00 94.44 92 VAL A O 1
ATOM 759 N N . GLU A 1 93 ? -13.619 -3.312 4.991 1.00 93.56 93 GLU A N 1
ATOM 760 C CA . GLU A 1 93 ? -13.477 -4.543 5.783 1.00 93.56 93 GLU A CA 1
ATOM 761 C C . GLU A 1 93 ? -13.062 -4.251 7.237 1.00 93.56 93 GLU A C 1
ATOM 763 O O . GLU A 1 93 ? -13.635 -4.793 8.181 1.00 93.56 93 GLU A O 1
ATOM 768 N N . PHE A 1 94 ? -12.116 -3.332 7.442 1.00 94.50 94 PHE A N 1
ATOM 769 C CA . PHE A 1 94 ? -11.686 -2.951 8.785 1.00 94.50 94 PHE A CA 1
ATOM 770 C C . PHE A 1 94 ? -12.764 -2.173 9.549 1.00 94.50 94 PHE A C 1
ATOM 772 O O . PHE A 1 94 ? -12.987 -2.413 10.734 1.00 94.50 94 PHE A O 1
ATOM 779 N N . ARG A 1 95 ? -13.491 -1.268 8.878 1.00 94.81 95 ARG A N 1
ATOM 780 C CA . ARG A 1 95 ? -14.617 -0.553 9.500 1.00 94.81 95 ARG A CA 1
ATOM 781 C C . ARG A 1 95 ? -15.744 -1.496 9.910 1.00 94.81 95 ARG A C 1
ATOM 783 O O . ARG A 1 95 ? -16.388 -1.249 10.927 1.00 94.81 95 ARG A O 1
ATOM 790 N N . GLU A 1 96 ? -15.980 -2.563 9.153 1.00 95.00 96 GLU A N 1
ATOM 791 C CA . GLU A 1 96 ? -16.920 -3.617 9.540 1.00 95.00 96 GLU A CA 1
ATOM 792 C C . GLU A 1 96 ? -16.455 -4.348 10.807 1.00 95.00 96 GLU A C 1
ATOM 794 O O . GLU A 1 96 ? -17.275 -4.580 11.697 1.00 95.00 96 GLU A O 1
ATOM 799 N N . ALA A 1 97 ? -15.153 -4.625 10.944 1.00 95.69 97 ALA A N 1
ATOM 800 C CA . ALA A 1 97 ? -14.584 -5.195 12.167 1.00 95.69 97 ALA A CA 1
ATOM 801 C C . ALA A 1 97 ? -14.764 -4.258 13.377 1.00 95.69 97 ALA A C 1
ATOM 803 O O . ALA A 1 97 ? -15.320 -4.672 14.394 1.00 95.69 97 ALA A O 1
ATOM 804 N N . LEU A 1 98 ? -14.421 -2.969 13.243 1.00 94.12 98 LEU A N 1
ATOM 805 C CA . LEU A 1 98 ? -14.653 -1.960 14.290 1.00 94.12 98 LEU A CA 1
ATOM 806 C C . LEU A 1 98 ? -16.135 -1.869 14.682 1.00 94.12 98 LEU A C 1
ATOM 808 O O . LEU A 1 98 ? -16.486 -1.748 15.857 1.00 94.12 98 LEU A O 1
ATOM 812 N N . TRP A 1 99 ? -17.035 -1.954 13.702 1.00 96.12 99 TRP A N 1
ATOM 813 C CA . TRP A 1 99 ? -18.470 -1.928 13.963 1.00 96.12 99 TRP A CA 1
ATOM 814 C C . TRP A 1 99 ? -18.968 -3.195 14.666 1.00 96.12 99 TRP A C 1
ATOM 816 O O . TRP A 1 99 ? -19.842 -3.109 15.533 1.00 96.12 99 TRP A O 1
ATOM 826 N N . SER A 1 100 ? -18.399 -4.355 14.338 1.00 94.81 100 SER A N 1
ATOM 827 C CA . SER A 1 100 ? -18.660 -5.619 15.031 1.00 94.81 100 SER A CA 1
ATOM 828 C C . SER A 1 100 ? -18.241 -5.551 16.502 1.00 94.81 100 SER A C 1
ATOM 830 O O . SER A 1 100 ? -19.030 -5.912 17.381 1.00 94.81 100 SER A O 1
ATOM 832 N N . VAL A 1 101 ? -17.054 -4.997 16.781 1.00 95.06 101 VAL A N 1
ATOM 833 C CA . VAL A 1 101 ? -16.568 -4.735 18.147 1.00 95.06 101 VAL A CA 1
ATOM 834 C C . VAL A 1 101 ? -17.539 -3.812 18.881 1.00 95.06 101 VAL A C 1
ATOM 836 O O . VAL A 1 101 ? -18.054 -4.172 19.939 1.00 95.06 101 VAL A O 1
ATOM 839 N N . ARG A 1 102 ? -17.896 -2.669 18.279 1.00 95.44 102 ARG A N 1
ATOM 840 C CA . ARG A 1 102 ? -18.839 -1.706 18.871 1.00 95.44 102 ARG A CA 1
ATOM 841 C C . ARG A 1 102 ? -20.194 -2.328 19.201 1.00 95.44 102 ARG A C 1
ATOM 843 O O . ARG A 1 102 ? -20.764 -2.055 20.257 1.00 95.44 102 ARG A O 1
ATOM 850 N N . ARG A 1 103 ? -20.742 -3.136 18.291 1.00 96.12 103 ARG A N 1
ATOM 851 C CA . ARG A 1 103 ? -22.021 -3.826 18.498 1.00 96.12 103 ARG A CA 1
ATOM 852 C C . ARG A 1 103 ? -21.921 -4.829 19.644 1.00 96.12 103 ARG A C 1
ATOM 854 O O . ARG A 1 103 ? -22.788 -4.824 20.513 1.00 96.12 103 ARG A O 1
ATOM 861 N N . SER A 1 104 ? -20.868 -5.640 19.656 1.00 93.94 104 SER A N 1
ATOM 862 C CA . SER A 1 104 ? -20.654 -6.665 20.682 1.00 93.94 104 SER A CA 1
ATOM 863 C C . SER A 1 104 ? -20.473 -6.042 22.067 1.00 93.94 104 SER A C 1
ATOM 865 O O . SER A 1 104 ? -21.078 -6.509 23.028 1.00 93.94 104 SER A O 1
ATOM 867 N N . ALA A 1 105 ? -19.753 -4.920 22.155 1.00 93.88 105 ALA A N 1
ATOM 868 C CA . ALA A 1 105 ? -19.639 -4.133 23.379 1.00 93.88 105 ALA A CA 1
ATOM 869 C C . ALA A 1 105 ? -20.998 -3.587 23.841 1.00 93.88 105 ALA A C 1
ATOM 871 O O . ALA A 1 105 ? -21.357 -3.686 25.013 1.00 93.88 105 ALA A O 1
ATOM 872 N N . TYR A 1 106 ? -21.810 -3.055 22.921 1.00 93.25 106 TYR A N 1
ATOM 873 C CA . TYR A 1 106 ? -23.147 -2.579 23.273 1.00 93.25 106 TYR A CA 1
ATOM 874 C C . TYR A 1 106 ? -24.026 -3.703 23.831 1.00 93.25 106 TYR A C 1
ATOM 876 O O . TYR A 1 106 ? -24.747 -3.484 24.805 1.00 93.25 106 TYR A O 1
ATOM 884 N N . ASP A 1 107 ? -23.961 -4.895 23.243 1.00 92.81 107 ASP A N 1
ATOM 885 C CA . ASP A 1 107 ? -24.715 -6.053 23.714 1.00 92.81 107 ASP A CA 1
ATOM 886 C C . ASP A 1 107 ? -24.223 -6.555 25.077 1.00 92.81 107 ASP A C 1
ATOM 888 O O . ASP A 1 107 ? -25.059 -6.802 25.944 1.00 92.81 107 ASP A O 1
ATOM 892 N N . LEU A 1 108 ? -22.906 -6.609 25.311 1.00 90.38 108 LEU A N 1
ATOM 893 C CA . LEU A 1 108 ? -22.328 -6.956 26.616 1.00 90.38 108 LEU A CA 1
ATOM 894 C C . LEU A 1 108 ? -22.708 -5.932 27.698 1.00 90.38 108 LEU A C 1
ATOM 896 O O . LEU A 1 108 ? -22.964 -6.291 28.843 1.00 90.38 108 LEU A O 1
ATOM 900 N N . SER A 1 109 ? -22.836 -4.656 27.321 1.00 92.12 109 SER A N 1
ATOM 901 C CA . SER A 1 109 ? -23.226 -3.586 28.245 1.00 92.12 109 SER A CA 1
ATOM 902 C C . SER A 1 109 ? -24.679 -3.679 28.742 1.00 92.12 109 SER A C 1
ATOM 904 O O . SER A 1 109 ? -25.056 -2.985 29.694 1.00 92.12 109 SER A O 1
ATOM 906 N N . LYS A 1 110 ? -25.527 -4.519 28.121 1.00 89.25 110 LYS A N 1
ATOM 907 C CA . LYS A 1 110 ? -26.936 -4.708 28.508 1.00 89.25 110 LYS A CA 1
ATOM 908 C C . LYS A 1 110 ? -27.026 -5.512 29.808 1.00 89.25 110 LYS A C 1
ATOM 910 O O . LYS A 1 110 ? -27.162 -6.727 29.796 1.00 89.25 110 LYS A O 1
ATOM 915 N N . GLY A 1 111 ? -26.993 -4.808 30.933 1.00 85.12 111 GLY A N 1
ATOM 916 C CA . GLY A 1 111 ? -27.076 -5.400 32.274 1.00 85.12 111 GLY A CA 1
ATOM 917 C C . GLY A 1 111 ? -26.112 -4.771 33.275 1.00 85.12 111 GLY A C 1
ATOM 918 O O . GLY A 1 111 ? -26.256 -4.989 34.473 1.00 85.12 111 GLY A O 1
ATOM 919 N N . MET A 1 112 ? -25.171 -3.958 32.791 1.00 92.25 112 MET A N 1
ATOM 920 C CA . MET A 1 112 ? -24.253 -3.187 33.624 1.00 92.25 112 MET A CA 1
ATOM 921 C C . MET A 1 112 ? -24.959 -2.006 34.298 1.00 92.25 112 MET A C 1
ATOM 923 O O . MET A 1 112 ? -25.971 -1.494 33.799 1.00 92.25 112 MET A O 1
ATOM 927 N N . SER A 1 113 ? -24.401 -1.537 35.419 1.00 94.38 113 SER A N 1
ATOM 928 C CA . SER A 1 113 ? -24.804 -0.254 35.997 1.00 94.38 113 SER A CA 1
ATOM 929 C C . SER A 1 113 ? -24.490 0.889 35.022 1.00 94.38 113 SER A C 1
ATOM 931 O O . SER A 1 113 ? -23.705 0.733 34.087 1.00 94.38 113 SER A O 1
ATOM 933 N N . ARG A 1 114 ? -25.105 2.059 35.223 1.00 94.19 114 ARG A N 1
ATOM 934 C CA . ARG A 1 114 ? -24.849 3.220 34.358 1.00 94.19 114 ARG A CA 1
ATOM 935 C C . ARG A 1 114 ? -23.369 3.617 34.347 1.00 94.19 114 ARG A C 1
ATOM 937 O O . ARG A 1 114 ? -22.849 3.902 33.279 1.00 94.19 114 ARG A O 1
ATOM 944 N N . GLU A 1 115 ? -22.732 3.617 35.512 1.00 93.31 115 GLU A N 1
ATOM 945 C CA . GLU A 1 115 ? -21.331 4.013 35.688 1.00 93.31 115 GLU A CA 1
ATOM 946 C C . GLU A 1 115 ? -20.389 3.006 35.017 1.00 93.31 115 GLU A C 1
ATOM 948 O O . GLU A 1 115 ? -19.616 3.385 34.145 1.00 93.31 115 GLU A O 1
ATOM 953 N N . GLN A 1 116 ? -20.580 1.708 35.286 1.00 91.56 116 GLN A N 1
ATOM 954 C CA . GLN A 1 116 ? -19.822 0.626 34.638 1.00 91.56 116 GLN A CA 1
ATOM 955 C C . GLN A 1 116 ? -19.993 0.625 33.116 1.00 91.56 116 GLN A C 1
ATOM 957 O O . GLN A 1 116 ? -19.068 0.329 32.369 1.00 91.56 116 GLN A O 1
ATOM 962 N N . ARG A 1 117 ? -21.198 0.951 32.637 1.00 94.25 117 ARG A N 1
ATOM 963 C CA . ARG A 1 117 ? -21.490 1.047 31.208 1.00 94.25 117 ARG A CA 1
ATOM 964 C C . ARG A 1 117 ? -20.805 2.241 30.553 1.00 94.25 117 ARG A C 1
ATOM 966 O O . ARG A 1 117 ? -20.365 2.107 29.415 1.00 94.25 117 ARG A O 1
ATOM 973 N N . GLU A 1 118 ? -20.804 3.402 31.206 1.00 95.06 118 GLU A N 1
ATOM 974 C CA . GLU A 1 118 ? -20.134 4.604 30.696 1.00 95.06 118 GLU A CA 1
ATOM 975 C C . GLU A 1 118 ? -18.617 4.380 30.622 1.00 95.06 118 GLU A C 1
ATOM 977 O O . GLU A 1 118 ? -18.035 4.661 29.579 1.00 95.06 118 GLU A O 1
ATOM 982 N N . GLU A 1 119 ? -18.015 3.790 31.659 1.00 95.25 119 GLU A N 1
ATOM 983 C CA . GLU A 1 119 ? -16.593 3.421 31.699 1.00 95.25 119 GLU A CA 1
ATOM 984 C C . GLU A 1 119 ? -16.231 2.431 30.579 1.00 95.25 119 GLU A C 1
ATOM 986 O O . GLU A 1 119 ? -15.450 2.757 29.687 1.00 95.25 119 GLU A O 1
ATOM 991 N N . PHE A 1 120 ? -16.900 1.275 30.528 1.00 95.19 120 PHE A N 1
ATOM 992 C CA . PHE A 1 120 ? -16.619 0.233 29.537 1.00 95.19 120 PHE A CA 1
ATOM 993 C C . PHE A 1 120 ? -16.817 0.694 28.083 1.00 95.19 120 PHE A C 1
ATOM 995 O O . PHE A 1 120 ? -15.996 0.416 27.209 1.00 95.19 120 PHE A O 1
ATOM 1002 N N . LEU A 1 121 ? -17.919 1.392 27.782 1.00 95.44 121 LEU A N 1
ATOM 1003 C CA . LEU A 1 121 ? -18.147 1.891 26.421 1.00 95.44 121 LEU A CA 1
ATOM 1004 C C . LEU A 1 121 ? -17.192 3.038 26.063 1.00 95.44 121 LEU A C 1
ATOM 1006 O O . LEU A 1 121 ? -16.928 3.228 24.874 1.00 95.44 121 LEU A O 1
ATOM 1010 N N . GLY A 1 122 ? -16.695 3.777 27.059 1.00 96.19 122 GLY A N 1
ATOM 1011 C CA . GLY A 1 122 ? -15.617 4.749 26.903 1.00 96.19 122 GLY A CA 1
ATOM 1012 C C . GLY A 1 122 ? -14.333 4.074 26.434 1.00 96.19 122 GLY A C 1
ATOM 1013 O O . GLY A 1 122 ? -13.845 4.406 25.357 1.00 96.19 122 GLY A O 1
ATOM 1014 N N . GLU A 1 123 ? -13.872 3.051 27.157 1.00 96.56 123 GLU A N 1
ATOM 1015 C CA . GLU A 1 123 ? -12.678 2.270 26.797 1.00 96.56 123 GLU A CA 1
ATOM 1016 C C . GLU A 1 123 ? -12.779 1.658 25.394 1.00 96.56 123 GLU A C 1
ATOM 1018 O O . GLU A 1 123 ? -11.850 1.743 24.592 1.00 96.56 123 GLU A O 1
ATOM 1023 N N . VAL A 1 124 ? -13.935 1.080 25.047 1.00 96.31 124 VAL A N 1
ATOM 1024 C CA . VAL A 1 124 ? -14.155 0.528 23.701 1.00 96.31 124 VAL A CA 1
ATOM 1025 C C . VAL A 1 124 ? -14.144 1.625 22.632 1.00 96.31 124 VAL A C 1
ATOM 1027 O O . VAL A 1 124 ? -13.684 1.379 21.517 1.00 96.31 124 VAL A O 1
ATOM 1030 N N . SER A 1 125 ? -14.657 2.822 22.932 1.00 96.81 125 SER A N 1
ATOM 1031 C CA . SER A 1 125 ? -14.601 3.947 21.993 1.00 96.81 125 SER A CA 1
ATOM 1032 C C . SER A 1 125 ? -13.162 4.398 21.763 1.00 96.81 125 SER A C 1
ATOM 1034 O O . SER A 1 125 ? -12.772 4.551 20.611 1.00 96.81 125 SER A O 1
ATOM 1036 N N . GLU A 1 126 ? -12.371 4.539 22.828 1.00 96.81 126 GLU A N 1
ATOM 1037 C CA . GLU A 1 126 ? -10.950 4.891 22.739 1.00 96.81 126 GLU A CA 1
ATOM 1038 C C . GLU A 1 126 ? -10.162 3.849 21.939 1.00 96.81 126 GLU A C 1
ATOM 1040 O O . GLU A 1 126 ? -9.374 4.210 21.068 1.00 96.81 126 GLU A O 1
ATOM 1045 N N . LEU A 1 127 ? -10.436 2.557 22.154 1.00 95.81 127 LEU A N 1
ATOM 1046 C CA . LEU A 1 127 ? -9.857 1.473 21.359 1.00 95.81 127 LEU A CA 1
ATOM 1047 C C . LEU A 1 127 ? -10.228 1.601 19.873 1.00 95.81 127 LEU A C 1
ATOM 1049 O O . LEU A 1 127 ? -9.376 1.467 18.998 1.00 95.81 127 LEU A O 1
ATOM 1053 N N . ILE A 1 128 ? -11.502 1.847 19.558 1.00 93.88 128 ILE A N 1
ATOM 1054 C CA . ILE A 1 128 ? -11.953 1.992 18.168 1.00 93.88 128 ILE A CA 1
ATOM 1055 C C . ILE A 1 128 ? -11.274 3.183 17.492 1.00 93.88 128 ILE A C 1
ATOM 1057 O O . ILE A 1 128 ? -10.858 3.054 16.339 1.00 93.88 128 ILE A O 1
ATOM 1061 N N . ASP A 1 129 ? -11.163 4.309 18.193 1.00 93.94 129 ASP A N 1
ATOM 1062 C CA . ASP A 1 129 ? -10.524 5.516 17.677 1.00 93.94 129 ASP A CA 1
ATOM 1063 C C . ASP A 1 129 ? -9.020 5.271 17.453 1.00 93.94 129 ASP A C 1
ATOM 1065 O O . ASP A 1 129 ? -8.534 5.505 16.346 1.00 93.94 129 ASP A O 1
ATOM 1069 N N . GLU A 1 130 ? -8.318 4.652 18.417 1.00 94.56 130 GLU A N 1
ATOM 1070 C CA . GLU A 1 130 ? -6.906 4.241 18.288 1.00 94.56 130 GLU A CA 1
ATOM 1071 C C . GLU A 1 130 ? -6.680 3.411 17.013 1.00 94.56 130 GLU A C 1
ATOM 1073 O O . GLU A 1 130 ? -5.772 3.671 16.220 1.00 94.56 130 GLU A O 1
ATOM 1078 N N . PHE A 1 131 ? -7.514 2.396 16.788 1.00 93.44 131 PHE A N 1
ATOM 1079 C CA . PHE A 1 131 ? -7.362 1.507 15.639 1.00 93.44 131 PHE A CA 1
ATOM 1080 C C . PHE A 1 131 ? -7.829 2.126 14.321 1.00 93.44 131 PHE A C 1
ATOM 1082 O O . PHE A 1 131 ? -7.297 1.766 13.268 1.00 93.44 131 PHE A O 1
ATOM 1089 N N . SER A 1 132 ? -8.794 3.047 14.354 1.00 91.19 132 SER A N 1
ATOM 1090 C CA . SER A 1 132 ? -9.180 3.832 13.182 1.00 91.19 132 SER A CA 1
ATOM 1091 C C . SER A 1 132 ? -8.012 4.696 12.712 1.00 91.19 132 SER A C 1
ATOM 1093 O O . SER A 1 132 ? -7.664 4.645 11.532 1.00 91.19 132 SER A O 1
ATOM 1095 N N . ASP A 1 133 ? -7.358 5.403 13.634 1.00 88.75 133 ASP A N 1
ATOM 1096 C CA . ASP A 1 133 ? -6.196 6.243 13.334 1.00 88.75 133 ASP A CA 1
ATOM 1097 C C . ASP A 1 133 ? -5.026 5.397 12.816 1.00 88.75 133 ASP A C 1
ATOM 1099 O O . ASP A 1 133 ? -4.447 5.694 11.770 1.00 88.75 133 ASP A O 1
ATOM 1103 N N . ARG A 1 134 ? -4.736 4.262 13.469 1.00 90.50 134 ARG A N 1
ATOM 1104 C CA . ARG A 1 134 ? -3.697 3.317 13.016 1.00 90.50 134 ARG A CA 1
ATOM 1105 C C . ARG A 1 134 ? -3.970 2.759 11.617 1.00 90.50 134 ARG A C 1
ATOM 1107 O O . ARG A 1 134 ? -3.022 2.479 10.884 1.00 90.50 134 ARG A O 1
ATOM 1114 N N . LEU A 1 135 ? -5.232 2.540 11.241 1.00 89.75 135 LEU A N 1
ATOM 1115 C CA . LEU A 1 135 ? -5.576 2.136 9.877 1.00 89.75 135 LEU A CA 1
ATOM 1116 C C . LEU A 1 135 ? -5.305 3.271 8.890 1.00 89.75 135 LEU A C 1
ATOM 1118 O O . LEU A 1 135 ? -4.728 3.013 7.833 1.00 89.75 135 LEU A O 1
ATOM 1122 N N . ASP A 1 136 ? -5.758 4.486 9.195 1.00 84.56 136 ASP A N 1
ATOM 1123 C CA . ASP A 1 136 ? -5.564 5.634 8.313 1.00 84.56 136 ASP A CA 1
ATOM 1124 C C . ASP A 1 136 ? -4.068 5.900 8.089 1.00 84.56 136 ASP A C 1
ATOM 1126 O O . ASP A 1 136 ? -3.660 6.010 6.936 1.00 84.56 136 ASP A O 1
ATOM 1130 N N . GLU A 1 137 ? -3.232 5.818 9.132 1.00 83.88 137 GLU A N 1
ATOM 1131 C CA . GLU A 1 137 ? -1.767 5.889 9.003 1.00 83.88 137 GLU A CA 1
ATOM 1132 C C . GLU A 1 137 ? -1.207 4.854 8.015 1.00 83.88 137 GLU A C 1
ATOM 1134 O O . GLU A 1 137 ? -0.380 5.179 7.162 1.00 83.88 137 GLU A O 1
ATOM 1139 N N . VAL A 1 138 ? -1.671 3.601 8.100 1.00 84.62 138 VAL A N 1
ATOM 1140 C CA . VAL A 1 138 ? -1.254 2.542 7.171 1.00 84.62 138 VAL A CA 1
ATOM 1141 C C . VAL A 1 138 ? -1.682 2.881 5.750 1.00 84.62 138 VAL A C 1
ATOM 1143 O O . VAL A 1 138 ? -0.894 2.758 4.817 1.00 84.62 138 VAL A O 1
ATOM 1146 N N . LEU A 1 139 ? -2.936 3.278 5.549 1.00 85.44 139 LEU A N 1
ATOM 1147 C CA . LEU A 1 139 ? -3.458 3.556 4.213 1.00 85.44 139 LEU A CA 1
ATOM 1148 C C . LEU A 1 139 ? -2.801 4.785 3.576 1.00 85.44 139 LEU A C 1
ATOM 1150 O O . LEU A 1 139 ? -2.554 4.765 2.369 1.00 85.44 139 LEU A O 1
ATOM 1154 N N . ASP A 1 140 ? -2.491 5.810 4.363 1.00 82.44 140 ASP A N 1
ATOM 1155 C CA . ASP A 1 140 ? -1.786 7.005 3.904 1.00 82.44 140 ASP A CA 1
ATOM 1156 C C . ASP A 1 140 ? -0.352 6.665 3.489 1.00 82.44 140 ASP A C 1
ATOM 1158 O O . ASP A 1 140 ? 0.064 7.016 2.385 1.00 82.44 140 ASP A O 1
ATOM 1162 N N . GLU A 1 141 ? 0.355 5.850 4.279 1.00 80.00 141 GLU A N 1
ATOM 1163 C CA . GLU A 1 141 ? 1.674 5.323 3.910 1.00 80.00 141 GLU A CA 1
ATOM 1164 C C . GLU A 1 141 ? 1.638 4.603 2.549 1.00 80.00 141 GLU A C 1
ATOM 1166 O O . GLU A 1 141 ? 2.499 4.808 1.688 1.00 80.00 141 GLU A O 1
ATOM 1171 N N . TRP A 1 142 ? 0.618 3.776 2.310 1.00 82.06 142 TRP A N 1
ATOM 1172 C CA . TRP A 1 142 ? 0.448 3.100 1.022 1.00 82.06 142 TRP A CA 1
ATOM 1173 C C . TRP A 1 142 ? 0.061 4.048 -0.115 1.00 82.06 142 TRP A C 1
ATOM 1175 O O . TRP A 1 142 ? 0.454 3.811 -1.262 1.00 82.06 142 TRP A O 1
ATOM 1185 N N . SER A 1 143 ? -0.689 5.110 0.176 1.00 82.38 143 SER A N 1
ATOM 1186 C CA . SER A 1 143 ? -1.023 6.148 -0.797 1.00 82.38 143 SER A CA 1
ATOM 1187 C C . SER A 1 143 ? 0.228 6.903 -1.248 1.00 82.38 143 SER A C 1
ATOM 1189 O O . SER A 1 143 ? 0.454 7.019 -2.455 1.00 82.38 143 SER A O 1
ATOM 1191 N N . ASP A 1 144 ? 1.077 7.323 -0.311 1.00 78.50 144 ASP A N 1
ATOM 1192 C CA . ASP A 1 144 ? 2.335 8.026 -0.592 1.00 78.50 144 ASP A CA 1
ATOM 1193 C C . ASP A 1 144 ? 3.283 7.154 -1.419 1.00 78.50 144 ASP A C 1
ATOM 1195 O O . ASP A 1 144 ? 3.853 7.569 -2.434 1.00 78.50 144 ASP A O 1
ATOM 1199 N N . ARG A 1 145 ? 3.403 5.886 -1.025 1.00 77.50 145 ARG A N 1
ATOM 1200 C CA . ARG A 1 145 ? 4.183 4.885 -1.749 1.00 77.50 145 ARG A CA 1
ATOM 1201 C C . ARG A 1 145 ? 3.682 4.675 -3.181 1.00 77.50 145 ARG A C 1
ATOM 1203 O O . ARG A 1 145 ? 4.485 4.559 -4.112 1.00 77.50 145 ARG A O 1
ATOM 1210 N N . LEU A 1 146 ? 2.363 4.615 -3.373 1.00 80.69 146 LEU A N 1
ATOM 1211 C CA . LEU A 1 146 ? 1.751 4.495 -4.693 1.00 80.69 146 LEU A CA 1
ATOM 1212 C C . LEU A 1 146 ? 2.044 5.723 -5.554 1.00 80.69 146 LEU A C 1
ATOM 1214 O O . LEU A 1 146 ? 2.390 5.565 -6.725 1.00 80.69 146 LEU A O 1
ATOM 1218 N N . GLU A 1 147 ? 1.903 6.921 -4.991 1.00 77.88 147 GLU A N 1
ATOM 1219 C CA . GLU A 1 147 ? 2.187 8.173 -5.686 1.00 77.88 147 GLU A CA 1
ATOM 1220 C C . GLU A 1 147 ? 3.638 8.194 -6.169 1.00 77.88 147 GLU A C 1
ATOM 1222 O O . GLU A 1 147 ? 3.875 8.297 -7.377 1.00 77.88 147 GLU A O 1
ATOM 1227 N N . TYR A 1 148 ? 4.586 7.932 -5.265 1.00 75.00 148 TYR A N 1
ATOM 1228 C CA . TYR A 1 148 ? 6.006 7.840 -5.593 1.00 75.00 148 TYR A CA 1
ATOM 1229 C C . TYR A 1 148 ? 6.284 6.809 -6.696 1.00 75.00 148 TYR A C 1
ATOM 1231 O O . TYR A 1 148 ? 6.982 7.098 -7.672 1.00 75.00 148 TYR A O 1
ATOM 1239 N N . PHE A 1 149 ? 5.690 5.616 -6.602 1.00 73.31 149 PHE A N 1
ATOM 1240 C CA . PHE A 1 149 ? 5.811 4.596 -7.642 1.00 73.31 149 PHE A CA 1
ATOM 1241 C C . PHE A 1 149 ? 5.285 5.084 -8.998 1.00 73.31 149 PHE A C 1
ATOM 1243 O O . PHE A 1 149 ? 5.938 4.913 -10.033 1.00 73.31 149 PHE A O 1
ATOM 1250 N N . THR A 1 150 ? 4.110 5.715 -9.019 1.00 79.44 150 THR A N 1
ATOM 1251 C CA . THR A 1 150 ? 3.508 6.197 -10.264 1.00 79.44 150 THR A CA 1
ATOM 1252 C C . THR A 1 150 ? 4.268 7.360 -10.895 1.00 79.44 150 THR A C 1
ATOM 1254 O O . THR A 1 150 ? 4.340 7.408 -12.130 1.00 79.44 150 THR A O 1
ATOM 1257 N N . ASP A 1 151 ? 4.868 8.229 -10.082 1.00 76.88 151 ASP A N 1
ATOM 1258 C CA . ASP A 1 151 ? 5.736 9.324 -10.516 1.00 76.88 151 ASP A CA 1
ATOM 1259 C C . ASP A 1 151 ? 7.018 8.778 -11.143 1.00 76.88 151 ASP A C 1
ATOM 1261 O O . ASP A 1 151 ? 7.336 9.119 -12.283 1.00 76.88 151 ASP A O 1
ATOM 1265 N N . MET A 1 152 ? 7.683 7.811 -10.502 1.00 68.50 152 MET A N 1
ATOM 1266 C CA . MET A 1 152 ? 8.860 7.167 -11.094 1.00 68.50 152 MET A CA 1
ATOM 1267 C C . MET A 1 152 ? 8.550 6.489 -12.438 1.00 68.50 152 MET A C 1
ATOM 1269 O O . MET A 1 152 ? 9.330 6.586 -13.389 1.00 68.50 152 MET A O 1
ATOM 1273 N N . LEU A 1 153 ? 7.403 5.808 -12.558 1.00 74.44 153 LEU A N 1
ATOM 1274 C CA . LEU A 1 153 ? 6.981 5.233 -13.839 1.00 74.44 153 LEU A CA 1
ATOM 1275 C C . LEU A 1 153 ? 6.687 6.311 -14.891 1.00 74.44 153 LEU A C 1
ATOM 1277 O O . LEU A 1 153 ? 6.870 6.067 -16.089 1.00 74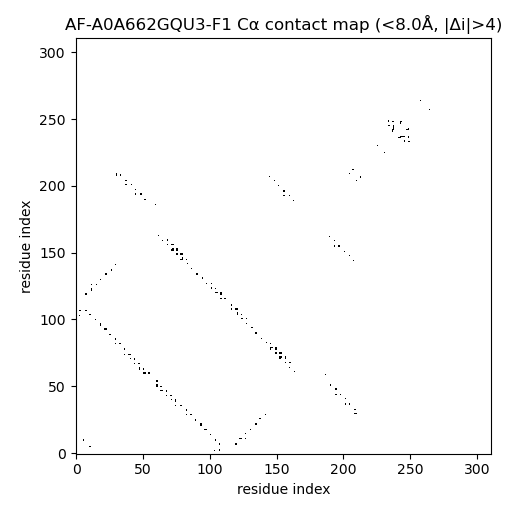.44 153 LEU A O 1
ATOM 1281 N N . ASN A 1 154 ? 6.207 7.484 -14.477 1.00 77.44 154 ASN A N 1
ATOM 1282 C CA . ASN A 1 154 ? 5.975 8.606 -15.377 1.00 77.44 154 ASN A CA 1
ATOM 1283 C C . ASN A 1 154 ? 7.298 9.189 -15.889 1.00 77.44 154 ASN A C 1
ATOM 1285 O O . ASN A 1 154 ? 7.454 9.310 -17.104 1.00 77.44 154 ASN A O 1
ATOM 1289 N N . ASP A 1 155 ? 8.259 9.430 -14.999 1.00 71.44 155 ASP A N 1
ATOM 1290 C CA . ASP A 1 155 ? 9.598 9.921 -15.339 1.00 71.44 155 ASP A CA 1
ATOM 1291 C C . ASP A 1 155 ? 10.305 8.985 -16.319 1.00 71.44 155 ASP A C 1
ATOM 1293 O O . ASP A 1 155 ? 10.920 9.417 -17.297 1.00 71.44 155 ASP A O 1
ATOM 1297 N N . LEU A 1 156 ? 10.185 7.674 -16.094 1.00 69.06 156 LEU A N 1
ATOM 1298 C CA . LEU A 1 156 ? 10.703 6.670 -17.015 1.00 69.06 156 LEU A CA 1
ATOM 1299 C C . LEU A 1 156 ? 10.054 6.782 -18.392 1.00 69.06 156 LEU A C 1
ATOM 1301 O O . LEU A 1 156 ? 10.734 6.761 -19.421 1.00 69.06 156 LEU A O 1
ATOM 1305 N N . ALA A 1 157 ? 8.725 6.883 -18.415 1.00 68.69 157 ALA A N 1
ATOM 1306 C CA . ALA A 1 157 ? 7.969 6.966 -19.651 1.00 68.69 157 ALA A CA 1
ATOM 1307 C C . ALA A 1 157 ? 8.250 8.262 -20.428 1.00 68.69 157 ALA A C 1
ATOM 1309 O O . ALA A 1 157 ? 8.134 8.261 -21.657 1.00 68.69 157 ALA A O 1
ATOM 1310 N N . GLU A 1 158 ? 8.590 9.348 -19.736 1.00 72.19 158 GLU A N 1
ATOM 1311 C CA . GLU A 1 158 ? 8.971 10.632 -20.319 1.00 72.19 158 GLU A CA 1
ATOM 1312 C C . GLU A 1 158 ? 10.387 10.589 -20.893 1.00 72.19 158 GLU A C 1
ATOM 1314 O O . GLU A 1 158 ? 10.543 10.779 -22.099 1.00 72.19 158 GLU A O 1
ATOM 1319 N N . LYS A 1 159 ? 11.386 10.168 -20.105 1.00 66.31 159 LYS A N 1
ATOM 1320 C CA . LYS A 1 159 ? 12.776 10.009 -20.575 1.00 66.31 159 LYS A CA 1
ATOM 1321 C C . LYS A 1 159 ? 12.870 9.102 -21.795 1.00 66.31 159 LYS A C 1
ATOM 1323 O O . LYS A 1 159 ? 13.553 9.410 -22.771 1.00 66.31 159 LYS A O 1
ATOM 1328 N N . ALA A 1 160 ? 12.147 7.985 -21.774 1.00 65.31 160 ALA A N 1
ATOM 1329 C CA . ALA A 1 160 ? 12.140 7.081 -22.910 1.00 65.31 160 ALA A CA 1
ATOM 1330 C C . ALA A 1 160 ? 11.363 7.637 -24.116 1.00 65.31 160 ALA A C 1
ATOM 1332 O O . ALA A 1 160 ? 11.725 7.340 -25.255 1.00 65.31 160 ALA A O 1
ATOM 1333 N N . ARG A 1 161 ? 10.341 8.480 -23.913 1.00 68.88 161 ARG A N 1
ATOM 1334 C CA . ARG A 1 161 ? 9.667 9.186 -25.014 1.00 68.88 161 ARG A CA 1
ATOM 1335 C C . ARG A 1 161 ? 10.596 10.211 -25.662 1.00 68.88 161 ARG A C 1
ATOM 1337 O O . ARG A 1 161 ? 10.644 10.254 -26.891 1.00 68.88 161 ARG A O 1
ATOM 1344 N N . ASP A 1 162 ? 11.311 11.004 -24.872 1.00 67.31 162 ASP A N 1
ATOM 1345 C CA . ASP A 1 162 ? 12.230 12.025 -25.381 1.00 67.31 162 ASP A CA 1
ATOM 1346 C C . ASP A 1 162 ? 13.342 11.398 -26.205 1.00 67.31 162 ASP A C 1
ATOM 1348 O O . ASP A 1 162 ? 13.601 11.832 -27.328 1.00 67.31 162 ASP A O 1
ATOM 1352 N N . TYR A 1 163 ? 13.877 10.273 -25.736 1.00 62.09 163 TYR A N 1
ATOM 1353 C CA . TYR A 1 163 ? 14.826 9.498 -26.513 1.00 62.09 163 TYR A CA 1
ATOM 1354 C C . TYR A 1 163 ? 14.253 8.993 -27.842 1.00 62.09 163 TYR A C 1
ATOM 1356 O O . TYR A 1 163 ? 14.877 9.157 -28.890 1.00 62.09 163 TYR A O 1
ATOM 1364 N N . VAL A 1 164 ? 13.052 8.394 -27.840 1.00 61.75 164 VAL A N 1
ATOM 1365 C CA . VAL A 1 164 ? 12.403 7.948 -29.089 1.00 61.75 164 VAL A CA 1
ATOM 1366 C C . VAL A 1 164 ? 12.211 9.123 -30.030 1.00 61.75 164 VAL A C 1
ATOM 1368 O O . VAL A 1 164 ? 12.477 8.997 -31.225 1.00 61.75 164 VAL A O 1
ATOM 1371 N N . ARG A 1 165 ? 11.765 10.270 -29.515 1.00 67.00 165 ARG A N 1
ATOM 1372 C CA . ARG A 1 165 ? 11.551 11.484 -30.301 1.00 67.00 165 ARG A CA 1
ATOM 1373 C C . ARG A 1 165 ? 12.856 11.972 -30.914 1.00 67.00 165 ARG A C 1
ATOM 1375 O O . ARG A 1 165 ? 12.870 12.321 -32.095 1.00 67.00 165 ARG A O 1
ATOM 1382 N N . GLU A 1 166 ? 13.942 11.959 -30.156 1.00 63.47 166 GLU A N 1
ATOM 1383 C CA . GLU A 1 166 ? 15.252 12.391 -30.621 1.00 63.47 166 GLU A CA 1
ATOM 1384 C C . GLU A 1 166 ? 15.839 11.418 -31.651 1.00 63.47 166 GLU A C 1
ATOM 1386 O O . GLU A 1 166 ? 16.219 11.836 -32.745 1.00 63.47 166 GLU A O 1
ATOM 1391 N N . ALA A 1 167 ? 15.804 10.112 -31.375 1.00 59.38 167 ALA A N 1
ATOM 1392 C CA . ALA A 1 167 ? 16.230 9.066 -32.300 1.00 59.38 167 ALA A CA 1
ATOM 1393 C C . ALA A 1 167 ? 15.429 9.106 -33.613 1.00 59.38 167 ALA A C 1
ATOM 1395 O O . ALA A 1 167 ? 16.008 9.040 -34.699 1.00 59.38 167 ALA A O 1
ATOM 1396 N N . THR A 1 168 ? 14.109 9.296 -33.530 1.00 56.78 168 THR A N 1
ATOM 1397 C CA . THR A 1 168 ? 13.219 9.408 -34.698 1.00 56.78 168 THR A CA 1
ATOM 1398 C C . THR A 1 168 ? 13.473 10.701 -35.472 1.00 56.78 168 THR A C 1
ATOM 1400 O O . THR A 1 168 ? 13.513 10.676 -36.697 1.00 56.78 168 THR A O 1
ATOM 1403 N N . SER A 1 169 ? 13.721 11.827 -34.795 1.00 61.31 169 SER A N 1
ATOM 1404 C CA . SER A 1 169 ? 14.037 13.113 -35.442 1.00 61.31 169 SER A CA 1
ATOM 1405 C C . SER A 1 169 ? 15.401 13.087 -36.135 1.00 61.31 169 SER A C 1
ATOM 1407 O O . SER A 1 169 ? 15.552 13.607 -37.243 1.00 61.31 169 SER A O 1
ATOM 1409 N N . ARG A 1 170 ? 16.398 12.439 -35.521 1.00 54.50 170 ARG A N 1
ATOM 1410 C CA . ARG A 1 170 ? 17.711 12.201 -36.131 1.00 54.50 170 ARG A CA 1
ATOM 1411 C C . ARG A 1 170 ? 17.618 11.240 -37.317 1.00 54.50 170 ARG A C 1
ATOM 1413 O O . ARG A 1 170 ? 18.338 11.427 -38.293 1.00 54.50 170 ARG A O 1
ATOM 1420 N N . PHE A 1 171 ? 16.716 10.259 -37.268 1.00 45.56 171 PHE A N 1
ATOM 1421 C CA . PHE A 1 171 ? 16.425 9.357 -38.383 1.00 45.56 171 PHE A CA 1
ATOM 1422 C C . PHE A 1 171 ? 15.681 10.066 -39.530 1.00 45.56 171 PHE A C 1
ATOM 1424 O O . PHE A 1 171 ? 16.064 9.920 -40.686 1.00 45.56 171 PHE A O 1
ATOM 1431 N N . ALA A 1 172 ? 14.693 10.915 -39.226 1.00 51.53 172 ALA A N 1
ATOM 1432 C CA . ALA A 1 172 ? 13.956 11.716 -40.206 1.00 51.53 172 ALA A CA 1
ATOM 1433 C C . ALA A 1 172 ? 14.851 12.749 -40.917 1.00 51.53 172 ALA A C 1
ATOM 1435 O O . ALA A 1 172 ? 14.755 12.915 -42.131 1.00 51.53 172 ALA A O 1
ATOM 1436 N N . ARG A 1 173 ? 15.800 13.372 -40.200 1.00 49.34 173 ARG A N 1
ATOM 1437 C CA . ARG A 1 173 ? 16.855 14.222 -40.795 1.00 49.34 173 ARG A CA 1
ATOM 1438 C C . ARG A 1 173 ? 17.822 13.451 -41.713 1.00 49.34 173 ARG A C 1
ATOM 1440 O O . ARG A 1 173 ? 18.528 14.074 -42.496 1.00 49.34 173 ARG A O 1
ATOM 1447 N N . ARG A 1 174 ? 17.850 12.114 -41.639 1.00 41.34 174 ARG A N 1
ATOM 1448 C CA . ARG A 1 174 ? 18.742 11.209 -42.390 1.00 41.34 174 ARG A CA 1
ATOM 1449 C C . ARG A 1 174 ? 18.148 10.691 -43.707 1.00 41.34 174 ARG A C 1
ATOM 1451 O O . ARG A 1 174 ? 18.826 9.962 -44.423 1.00 41.34 174 ARG A O 1
ATOM 1458 N N . LEU A 1 175 ? 16.913 11.078 -44.042 1.00 46.22 175 LEU A N 1
ATOM 1459 C CA . LEU A 1 175 ? 16.376 10.971 -45.408 1.00 46.22 175 LEU A CA 1
ATOM 1460 C C . LEU A 1 175 ? 16.989 12.029 -46.360 1.00 46.22 175 LEU A C 1
ATOM 1462 O O . LEU A 1 175 ? 16.668 12.044 -47.544 1.00 46.22 175 LEU A O 1
ATOM 1466 N N . ALA A 1 176 ? 17.914 12.863 -45.865 1.00 41.75 176 ALA A N 1
ATOM 1467 C CA . ALA A 1 176 ? 18.915 13.601 -46.642 1.00 41.75 176 ALA A CA 1
ATOM 1468 C C . ALA A 1 176 ? 20.297 12.881 -46.568 1.00 41.75 176 ALA A C 1
ATOM 1470 O O . ALA A 1 176 ? 20.576 12.237 -45.552 1.00 41.75 176 ALA A O 1
ATOM 1471 N N . PRO A 1 177 ? 21.152 12.939 -47.618 1.00 40.12 177 PRO A N 1
ATOM 1472 C CA . PRO A 1 177 ? 22.287 12.018 -47.843 1.00 40.12 177 PRO A CA 1
ATOM 1473 C C . PRO A 1 177 ? 23.445 12.137 -46.815 1.00 40.12 177 PRO A C 1
ATOM 1475 O O . PRO A 1 177 ? 23.481 13.080 -46.027 1.00 40.12 177 PRO A O 1
ATOM 1478 N N . PRO A 1 178 ? 24.370 11.147 -46.748 1.00 48.25 178 PRO A N 1
ATOM 1479 C CA . PRO A 1 178 ? 24.693 10.449 -45.504 1.00 48.25 178 PRO A CA 1
ATOM 1480 C C . PRO A 1 178 ? 25.864 11.053 -44.718 1.00 48.25 178 PRO A C 1
ATOM 1482 O O . PRO A 1 178 ? 26.922 11.339 -45.267 1.00 48.25 178 PRO A O 1
ATOM 1485 N N . ALA A 1 179 ? 25.729 11.094 -43.390 1.00 36.34 179 ALA A N 1
ATOM 1486 C CA . ALA A 1 179 ? 26.842 11.335 -42.473 1.00 36.34 179 ALA A CA 1
ATOM 1487 C C . ALA A 1 179 ? 26.967 10.199 -41.436 1.00 36.34 179 ALA A C 1
ATOM 1489 O O . ALA A 1 179 ? 26.290 10.175 -40.411 1.00 36.34 179 ALA A O 1
ATOM 1490 N N . GLY A 1 180 ? 27.843 9.241 -41.752 1.00 42.44 180 GLY A N 1
ATOM 1491 C CA . GLY A 1 180 ? 28.773 8.547 -40.849 1.00 42.44 180 GLY A CA 1
ATOM 1492 C C . GLY A 1 180 ? 28.290 7.643 -39.685 1.00 42.44 180 GLY A C 1
ATOM 1493 O O . GLY A 1 180 ? 27.139 7.701 -39.244 1.00 42.44 180 GLY A O 1
ATOM 1494 N N . PRO A 1 181 ? 29.209 6.819 -39.127 1.00 43.47 181 PRO A N 1
ATOM 1495 C CA . PRO A 1 181 ? 28.933 5.770 -38.127 1.00 43.47 181 PRO A CA 1
ATOM 1496 C C . PRO A 1 181 ? 28.620 6.282 -36.710 1.00 43.47 181 PRO A C 1
ATOM 1498 O O . PRO A 1 181 ? 28.227 5.505 -35.846 1.00 43.47 181 PRO A O 1
ATOM 1501 N N . LYS A 1 182 ? 28.773 7.586 -36.442 1.00 39.22 182 LYS A N 1
ATOM 1502 C CA . LYS A 1 182 ? 28.684 8.157 -35.083 1.00 39.22 182 LYS A CA 1
ATOM 1503 C C . LYS A 1 182 ? 27.293 8.069 -34.437 1.00 39.22 182 LYS A C 1
ATOM 1505 O O . LYS A 1 182 ? 27.194 8.121 -33.222 1.00 39.22 182 LYS A O 1
ATOM 1510 N N . ALA A 1 183 ? 26.229 7.870 -35.216 1.00 40.59 183 ALA A N 1
ATOM 1511 C CA . ALA A 1 183 ? 24.868 7.722 -34.686 1.00 40.59 183 ALA 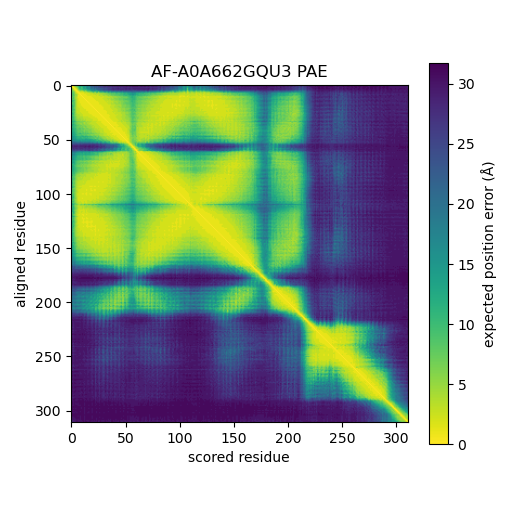A CA 1
ATOM 1512 C C . ALA A 1 183 ? 24.560 6.325 -34.106 1.00 40.59 183 ALA A C 1
ATOM 1514 O O . ALA A 1 183 ? 23.556 6.167 -33.420 1.00 40.59 183 ALA A O 1
ATOM 1515 N N . PHE A 1 184 ? 25.406 5.318 -34.364 1.00 37.88 184 PHE A N 1
ATOM 1516 C CA . PHE A 1 184 ? 25.254 3.968 -33.799 1.00 37.88 184 PHE A CA 1
ATOM 1517 C C . PHE A 1 184 ? 25.650 3.884 -32.315 1.00 37.88 184 PHE A C 1
ATOM 1519 O O . PHE A 1 184 ? 25.246 2.941 -31.636 1.00 37.88 184 PHE A O 1
ATOM 1526 N N . LEU A 1 185 ? 26.410 4.862 -31.811 1.00 41.38 185 LEU A N 1
ATOM 1527 C CA . LEU A 1 185 ? 26.938 4.870 -30.443 1.00 41.38 185 LEU A CA 1
ATOM 1528 C C . LEU A 1 185 ? 25.888 5.223 -29.368 1.00 41.38 185 LEU A C 1
ATOM 1530 O O . LEU A 1 185 ? 26.054 4.830 -28.221 1.00 41.38 185 LEU A O 1
ATOM 1534 N N . ASP A 1 186 ? 24.767 5.849 -29.737 1.00 54.53 186 ASP A N 1
ATOM 1535 C CA . ASP A 1 186 ? 23.852 6.508 -28.784 1.00 54.53 186 ASP A CA 1
ATOM 1536 C C . ASP A 1 186 ? 22.689 5.614 -28.275 1.00 54.53 186 ASP A C 1
ATOM 1538 O O . ASP A 1 186 ? 21.985 5.924 -27.319 1.00 54.53 186 ASP A O 1
ATOM 1542 N N . ILE A 1 187 ? 22.442 4.457 -28.907 1.00 51.72 187 ILE A N 1
ATOM 1543 C CA . ILE A 1 187 ? 21.351 3.543 -28.493 1.00 51.72 187 ILE A CA 1
ATOM 1544 C C . ILE A 1 187 ? 21.776 2.616 -27.360 1.00 51.72 187 ILE A C 1
ATOM 1546 O O . ILE A 1 187 ? 20.954 2.254 -26.522 1.00 51.72 187 ILE A O 1
ATOM 1550 N N . ASN A 1 188 ? 23.051 2.233 -27.302 1.00 55.97 188 ASN A N 1
ATOM 1551 C CA . ASN A 1 188 ? 23.552 1.464 -26.163 1.00 55.97 188 ASN A CA 1
ATOM 1552 C C . ASN A 1 188 ? 23.604 2.308 -24.890 1.00 55.97 188 ASN A C 1
ATOM 1554 O O . ASN A 1 188 ? 23.264 1.798 -23.827 1.00 55.97 188 ASN A O 1
ATOM 1558 N N . GLU A 1 189 ? 23.975 3.582 -25.002 1.00 58.75 189 GLU A N 1
ATOM 1559 C CA . GLU A 1 189 ? 24.005 4.516 -23.876 1.00 58.75 189 GLU A CA 1
ATOM 1560 C C . GLU A 1 189 ? 22.602 4.721 -23.291 1.00 58.75 189 GLU A C 1
ATOM 1562 O O . GLU A 1 189 ? 22.392 4.555 -22.090 1.00 58.75 189 GLU A O 1
ATOM 1567 N N . PHE A 1 190 ? 21.598 4.917 -24.146 1.00 58.44 190 PHE A N 1
ATOM 1568 C CA . PHE A 1 190 ? 20.213 5.018 -23.701 1.00 58.44 190 PHE A CA 1
ATOM 1569 C C . PHE A 1 190 ? 19.627 3.717 -23.144 1.00 58.44 190 PHE A C 1
ATOM 1571 O O . PHE A 1 190 ? 18.982 3.746 -22.100 1.00 58.44 190 PHE A O 1
ATOM 1578 N N . LEU A 1 191 ? 19.848 2.564 -23.787 1.00 56.06 191 LEU A N 1
ATOM 1579 C CA . LEU A 1 191 ? 19.377 1.283 -23.240 1.00 56.06 191 LEU A CA 1
ATOM 1580 C C . LEU A 1 191 ? 20.018 0.994 -21.877 1.00 56.06 191 LEU A C 1
ATOM 1582 O O . LEU A 1 191 ? 19.348 0.462 -20.997 1.00 56.06 191 LEU A O 1
ATOM 1586 N N . SER A 1 192 ? 21.273 1.405 -21.683 1.00 62.78 192 SER A N 1
ATOM 1587 C CA . SER A 1 192 ? 21.954 1.333 -20.387 1.00 62.78 192 SER A CA 1
ATOM 1588 C C . SER A 1 192 ? 21.376 2.332 -19.379 1.00 62.78 192 SER A C 1
ATOM 1590 O O . SER A 1 192 ? 21.244 1.995 -18.210 1.00 62.78 192 SER A O 1
ATOM 1592 N N . SER A 1 193 ? 20.967 3.530 -19.813 1.00 58.91 193 SER A N 1
ATOM 1593 C CA . SER A 1 193 ? 20.283 4.522 -18.968 1.00 58.91 193 SER A CA 1
ATOM 1594 C C . SER A 1 193 ? 18.903 4.037 -18.507 1.00 58.91 193 SER A C 1
ATOM 1596 O O . SER A 1 193 ? 18.566 4.154 -17.329 1.00 58.91 193 SER A O 1
ATOM 1598 N N . VAL A 1 194 ? 18.129 3.420 -19.406 1.00 57.59 194 VAL A N 1
ATOM 1599 C CA . VAL A 1 194 ? 16.843 2.793 -19.071 1.00 57.59 194 VAL A CA 1
ATOM 1600 C C . VAL A 1 194 ? 17.049 1.590 -18.152 1.00 57.59 194 VAL A C 1
ATOM 1602 O O . VAL A 1 194 ? 16.312 1.452 -17.180 1.00 57.59 194 VAL A O 1
ATOM 1605 N N . ASP A 1 195 ? 18.067 0.757 -18.394 1.00 60.47 195 ASP A N 1
ATOM 1606 C CA . ASP A 1 195 ? 18.418 -0.349 -17.493 1.00 60.47 195 ASP A CA 1
ATOM 1607 C C . ASP A 1 195 ? 18.810 0.153 -16.097 1.00 60.47 195 ASP A C 1
ATOM 1609 O O . ASP A 1 195 ? 18.321 -0.358 -15.092 1.00 60.47 195 ASP A O 1
ATOM 1613 N N . GLN A 1 196 ? 19.645 1.190 -16.022 1.00 62.38 196 GLN A N 1
ATOM 1614 C CA . GLN A 1 196 ? 20.070 1.794 -14.763 1.00 62.38 196 GLN A CA 1
ATOM 1615 C C . GLN A 1 196 ? 18.891 2.424 -14.014 1.00 62.38 196 GLN A C 1
ATOM 1617 O O . GLN A 1 196 ? 18.817 2.316 -12.793 1.00 62.38 196 GLN A O 1
ATOM 1622 N N . PHE A 1 197 ? 17.951 3.048 -14.727 1.00 61.75 197 PHE A N 1
ATOM 1623 C CA . PHE A 1 197 ? 16.726 3.564 -14.126 1.00 61.75 197 PHE A CA 1
ATOM 1624 C C . PHE A 1 197 ? 15.837 2.434 -13.601 1.00 61.75 197 PHE A C 1
ATOM 1626 O O . PHE A 1 197 ? 15.371 2.515 -12.473 1.00 61.75 197 PHE A O 1
ATOM 1633 N N . LEU A 1 198 ? 15.622 1.373 -14.384 1.00 57.75 198 LEU A N 1
ATOM 1634 C CA . LEU A 1 198 ? 14.809 0.225 -13.973 1.00 57.75 198 LEU A CA 1
ATOM 1635 C C . LEU A 1 198 ? 15.410 -0.501 -12.763 1.00 57.75 198 LEU A C 1
ATOM 1637 O O . LEU A 1 198 ? 14.665 -0.922 -11.882 1.00 57.75 198 LEU A O 1
ATOM 1641 N N . ARG A 1 199 ? 16.743 -0.592 -12.676 1.00 64.81 199 ARG A N 1
ATOM 1642 C CA . ARG A 1 199 ? 17.442 -1.088 -11.480 1.00 64.81 199 ARG A CA 1
ATOM 1643 C C . ARG A 1 199 ? 17.211 -0.187 -10.275 1.00 64.81 199 ARG A C 1
ATOM 1645 O O . ARG A 1 199 ? 16.775 -0.684 -9.251 1.00 64.81 199 ARG A O 1
ATOM 1652 N N . ARG A 1 200 ? 17.416 1.129 -10.414 1.00 63.69 200 ARG A N 1
ATOM 1653 C CA . ARG A 1 200 ? 17.142 2.096 -9.335 1.00 63.69 200 ARG A CA 1
ATOM 1654 C C . ARG A 1 200 ? 15.688 2.050 -8.882 1.00 63.69 200 ARG A C 1
ATOM 1656 O O . ARG A 1 200 ? 15.428 2.162 -7.699 1.00 63.69 200 ARG A O 1
ATOM 1663 N N . LEU A 1 201 ? 14.758 1.876 -9.816 1.00 58.66 201 LEU A N 1
ATOM 1664 C CA . LEU A 1 201 ? 13.340 1.728 -9.528 1.00 58.66 201 LEU A CA 1
ATOM 1665 C C . LEU A 1 201 ? 13.070 0.443 -8.736 1.00 58.66 201 LEU A C 1
ATOM 1667 O O . LEU A 1 201 ? 12.358 0.505 -7.746 1.00 58.66 201 LEU A O 1
ATOM 1671 N N . SER A 1 202 ? 13.678 -0.679 -9.121 1.00 58.84 202 SER A N 1
ATOM 1672 C CA . SER A 1 202 ? 13.546 -1.953 -8.394 1.00 58.84 202 SER A CA 1
ATOM 1673 C C . SER A 1 202 ? 14.178 -1.867 -6.996 1.00 58.84 202 SER A C 1
ATOM 1675 O O . SER A 1 202 ? 13.541 -2.210 -6.013 1.00 58.84 202 SER A O 1
ATOM 1677 N N . GLU A 1 203 ? 15.374 -1.283 -6.872 1.00 63.75 203 GLU A N 1
ATOM 1678 C CA . GLU A 1 203 ? 16.039 -1.027 -5.582 1.00 63.75 203 GLU A CA 1
ATOM 1679 C C . GLU A 1 203 ? 15.235 -0.060 -4.693 1.00 63.75 203 GLU A C 1
ATOM 1681 O O . GLU A 1 203 ? 15.166 -0.226 -3.476 1.00 63.75 203 GLU A O 1
ATOM 1686 N N . SER A 1 204 ? 14.617 0.971 -5.280 1.00 60.03 204 SER A N 1
ATOM 1687 C CA . SER A 1 204 ? 13.699 1.863 -4.568 1.00 60.03 204 SER A CA 1
ATOM 1688 C C . SER A 1 204 ? 12.438 1.128 -4.127 1.00 60.03 204 SER A C 1
ATOM 1690 O O . SER A 1 204 ? 11.938 1.410 -3.045 1.00 60.03 204 SER A O 1
ATOM 1692 N N . MET A 1 205 ? 11.931 0.185 -4.926 1.00 58.66 205 MET A N 1
ATOM 1693 C CA . MET A 1 205 ? 10.793 -0.645 -4.539 1.00 58.66 205 MET A CA 1
ATOM 1694 C C . MET A 1 205 ? 11.151 -1.565 -3.368 1.00 58.66 205 MET A C 1
ATOM 1696 O O . MET A 1 205 ? 10.454 -1.530 -2.360 1.00 58.66 205 MET A O 1
ATOM 1700 N N . GLU A 1 206 ? 12.281 -2.270 -3.412 1.00 62.81 206 GLU A N 1
ATOM 1701 C CA . GLU A 1 206 ? 12.754 -3.078 -2.276 1.00 62.81 206 GLU A CA 1
ATOM 1702 C C . GLU A 1 206 ? 12.890 -2.240 -0.990 1.00 62.81 206 GLU A C 1
ATOM 1704 O O . GLU A 1 206 ? 12.522 -2.688 0.094 1.00 62.81 206 GLU A O 1
ATOM 1709 N N . ARG A 1 207 ? 13.358 -0.988 -1.095 1.00 64.38 207 ARG A N 1
ATOM 1710 C CA . ARG A 1 207 ? 13.491 -0.070 0.054 1.00 64.38 207 ARG A CA 1
ATOM 1711 C C . ARG A 1 207 ? 12.172 0.479 0.581 1.00 64.38 207 ARG A C 1
ATOM 1713 O O . ARG A 1 207 ? 12.088 0.811 1.759 1.00 64.38 207 ARG A O 1
ATOM 1720 N N . LEU A 1 208 ? 11.181 0.646 -0.285 1.00 56.88 208 LEU A N 1
ATOM 1721 C CA . LEU A 1 208 ? 9.879 1.193 0.087 1.00 56.88 208 LEU A CA 1
ATOM 1722 C C . LEU A 1 208 ? 8.905 0.117 0.554 1.00 56.88 208 LEU A C 1
ATOM 1724 O O . LEU A 1 208 ? 7.973 0.449 1.280 1.00 56.88 208 LEU A O 1
ATOM 1728 N N . PHE A 1 209 ? 9.108 -1.135 0.141 1.00 59.25 209 PHE A N 1
ATOM 1729 C CA . PHE A 1 209 ? 8.107 -2.194 0.262 1.00 59.25 209 PHE A CA 1
ATOM 1730 C C . PHE A 1 209 ? 8.630 -3.519 0.840 1.00 59.25 209 PHE A C 1
ATOM 1732 O O . PHE A 1 209 ? 7.817 -4.399 1.106 1.00 59.25 209 PHE A O 1
ATOM 1739 N N . GLY A 1 210 ? 9.942 -3.684 1.051 1.00 55.38 210 GLY A N 1
ATOM 1740 C CA . GLY A 1 210 ? 10.516 -4.922 1.588 1.00 55.38 210 GLY A CA 1
ATOM 1741 C C . GLY A 1 210 ? 10.190 -5.185 3.066 1.00 55.38 210 GLY A C 1
ATOM 1742 O O . GLY A 1 210 ? 9.931 -4.259 3.836 1.00 55.38 210 GLY A O 1
ATOM 1743 N N . GLU A 1 211 ? 10.290 -6.457 3.482 1.00 44.25 211 GLU A N 1
ATOM 1744 C CA . GLU A 1 211 ? 10.013 -6.972 4.846 1.00 44.25 211 GLU A CA 1
ATOM 1745 C C . GLU A 1 211 ? 10.880 -6.354 5.972 1.00 44.25 211 GLU A C 1
ATOM 1747 O O . GLU A 1 211 ? 10.707 -6.679 7.143 1.00 44.25 211 GLU A O 1
ATOM 1752 N N . GLY A 1 212 ? 11.794 -5.438 5.641 1.00 41.81 212 GLY A N 1
ATOM 1753 C CA . GLY A 1 212 ? 12.695 -4.745 6.563 1.00 41.81 212 GLY A CA 1
ATOM 1754 C C . GLY A 1 212 ? 12.470 -3.235 6.669 1.00 41.81 212 GLY A C 1
ATOM 1755 O O . GLY A 1 212 ? 13.412 -2.528 7.025 1.00 41.81 212 GLY A O 1
ATOM 1756 N N . TYR A 1 213 ? 11.275 -2.713 6.357 1.00 40.34 213 TYR A N 1
ATOM 1757 C CA . TYR A 1 213 ? 10.919 -1.317 6.662 1.00 40.34 213 TYR A CA 1
ATOM 1758 C C . TYR A 1 213 ? 10.730 -1.129 8.182 1.00 40.34 213 TYR A C 1
ATOM 1760 O O . TYR A 1 213 ? 9.641 -0.847 8.679 1.00 40.34 213 TYR A O 1
ATOM 1768 N N . GLU A 1 214 ? 11.808 -1.302 8.949 1.00 34.81 214 GLU A N 1
ATOM 1769 C CA . GLU A 1 214 ? 11.920 -0.695 10.267 1.00 34.81 214 GLU A CA 1
ATOM 1770 C C . GLU A 1 214 ? 12.091 0.811 10.061 1.00 34.81 214 GLU A C 1
ATOM 1772 O O . GLU A 1 214 ? 13.011 1.278 9.387 1.00 34.81 214 GLU A O 1
ATOM 1777 N N . ARG A 1 215 ? 11.148 1.568 10.623 1.00 39.50 215 ARG A N 1
ATOM 1778 C CA . ARG A 1 215 ? 11.102 3.033 10.644 1.00 39.50 215 ARG A CA 1
ATOM 1779 C C . ARG A 1 215 ? 12.510 3.640 10.775 1.00 39.50 215 ARG A C 1
ATOM 1781 O O . ARG A 1 215 ? 13.151 3.512 11.816 1.00 39.50 215 ARG A O 1
ATOM 1788 N N . GLY A 1 216 ? 12.945 4.400 9.770 1.00 29.27 216 GLY A N 1
ATOM 1789 C CA . GLY A 1 216 ? 14.097 5.288 9.913 1.00 29.27 216 GLY A CA 1
ATOM 1790 C C . GLY A 1 216 ? 14.327 6.212 8.713 1.00 29.27 216 GLY A C 1
ATOM 1791 O O . GLY A 1 216 ? 14.308 5.735 7.582 1.00 29.27 216 GLY A O 1
ATOM 1792 N N . PRO A 1 217 ? 14.656 7.504 8.914 1.00 38.03 217 PRO A N 1
ATOM 1793 C CA . PRO A 1 217 ? 14.216 8.441 9.944 1.00 38.03 217 PRO A CA 1
ATOM 1794 C C . PRO A 1 217 ? 12.983 9.246 9.474 1.00 38.03 217 PRO A C 1
ATOM 1796 O O . PRO A 1 217 ? 12.703 9.386 8.289 1.00 38.03 217 PRO A O 1
ATOM 1799 N N . THR A 1 218 ? 12.254 9.789 10.441 1.00 36.28 218 THR A N 1
ATOM 1800 C CA . THR A 1 218 ? 11.139 10.738 10.314 1.00 36.28 218 THR A CA 1
ATOM 1801 C C . THR A 1 218 ? 11.295 11.786 9.198 1.00 36.28 218 THR A C 1
ATOM 1803 O O . THR A 1 218 ? 12.347 12.413 9.062 1.00 36.28 218 THR A O 1
ATOM 1806 N N . MET A 1 219 ? 10.198 12.094 8.487 1.00 37.66 219 MET A N 1
ATOM 1807 C CA . MET A 1 219 ? 10.005 13.439 7.929 1.00 37.66 219 MET A CA 1
ATOM 1808 C C . MET A 1 219 ? 9.963 14.424 9.104 1.00 37.66 219 MET A C 1
ATOM 1810 O O . MET A 1 219 ? 8.921 14.657 9.711 1.00 37.66 219 MET A O 1
ATOM 1814 N N . VAL A 1 220 ? 11.120 14.963 9.484 1.00 37.38 220 VAL A N 1
ATOM 1815 C CA . VAL A 1 220 ? 11.197 16.045 10.463 1.00 37.38 220 VAL A CA 1
ATOM 1816 C C . VAL A 1 220 ? 10.795 17.330 9.749 1.00 37.38 220 VAL A C 1
ATOM 1818 O O . VAL A 1 220 ? 11.555 17.860 8.938 1.00 37.38 220 VAL A O 1
ATOM 1821 N N . VAL A 1 221 ? 9.613 17.862 10.064 1.00 41.94 221 VAL A N 1
ATOM 1822 C CA . VAL A 1 221 ? 9.265 19.241 9.706 1.00 41.94 221 VAL A CA 1
ATOM 1823 C C . VAL A 1 221 ? 10.156 20.161 10.541 1.00 41.94 221 VAL A C 1
ATOM 1825 O O . VAL A 1 221 ? 9.911 20.388 11.723 1.00 41.94 221 VAL A O 1
ATOM 1828 N N . SER A 1 222 ? 11.245 20.644 9.943 1.00 41.94 222 SER A N 1
ATOM 1829 C CA . SER A 1 222 ? 12.205 21.535 10.594 1.00 41.94 222 SER A CA 1
ATOM 1830 C C . SER A 1 222 ? 12.025 22.967 10.093 1.00 41.94 222 SER A C 1
ATOM 1832 O O . SER A 1 222 ? 12.076 23.228 8.891 1.00 41.94 222 SER A O 1
ATOM 1834 N N . SER A 1 223 ? 11.822 23.914 11.012 1.00 46.75 223 SER A N 1
ATOM 1835 C CA . SER A 1 223 ? 11.820 25.346 10.696 1.00 46.75 223 SER A CA 1
ATOM 1836 C C . SER A 1 223 ? 13.261 25.844 10.569 1.00 46.75 223 SER A C 1
ATOM 1838 O O . SER A 1 223 ? 13.936 26.064 11.575 1.00 46.75 223 SER A O 1
ATOM 1840 N N . ILE A 1 224 ? 13.721 26.073 9.340 1.00 63.59 224 ILE A N 1
ATOM 1841 C CA . ILE A 1 224 ? 15.095 26.497 9.034 1.00 63.59 224 ILE A CA 1
ATOM 1842 C C . ILE A 1 224 ? 15.138 27.999 8.733 1.00 63.59 224 ILE A C 1
ATOM 1844 O O . ILE A 1 224 ? 14.288 28.523 8.015 1.00 63.59 224 ILE A O 1
ATOM 1848 N N . ARG A 1 225 ? 16.137 28.710 9.270 1.00 71.31 225 ARG A N 1
ATOM 1849 C CA . ARG A 1 225 ? 16.366 30.131 8.963 1.00 71.31 225 ARG A CA 1
ATOM 1850 C C . ARG A 1 225 ? 17.342 30.246 7.801 1.00 71.31 225 ARG A C 1
ATOM 1852 O O . ARG A 1 225 ? 18.494 29.847 7.937 1.00 71.31 225 ARG A O 1
ATOM 1859 N N . LEU A 1 226 ? 16.879 30.813 6.692 1.00 75.06 226 LEU A N 1
ATOM 1860 C CA . LEU A 1 226 ? 17.683 31.044 5.495 1.00 75.06 226 LEU A CA 1
ATOM 1861 C C . LEU A 1 226 ? 17.905 32.547 5.271 1.00 75.06 226 LEU A C 1
ATOM 1863 O O . LEU A 1 226 ? 17.020 33.347 5.599 1.00 75.06 226 LEU A O 1
ATOM 1867 N N . PRO A 1 227 ? 19.058 32.952 4.710 1.00 75.31 227 PRO A N 1
ATOM 1868 C CA . PRO A 1 227 ? 19.246 34.301 4.194 1.00 75.31 227 PRO A CA 1
ATOM 1869 C C . PRO A 1 227 ? 18.180 34.638 3.148 1.00 75.31 227 PRO A C 1
ATOM 1871 O O . PRO A 1 227 ? 17.780 33.790 2.350 1.00 75.31 227 PRO A O 1
ATOM 1874 N N . LYS A 1 228 ? 17.728 35.898 3.129 1.00 65.88 228 LYS A N 1
ATOM 1875 C CA . LYS A 1 228 ? 16.647 36.337 2.234 1.00 65.88 228 LYS A CA 1
ATOM 1876 C C . LYS A 1 228 ? 16.987 36.125 0.751 1.00 65.88 228 LYS A C 1
ATOM 1878 O O . LYS A 1 228 ? 16.123 35.706 -0.006 1.00 65.88 228 LYS A O 1
ATOM 1883 N N . SER A 1 229 ? 18.248 36.339 0.373 1.00 64.06 229 SER A N 1
ATOM 1884 C CA . SER A 1 229 ? 18.759 36.111 -0.986 1.00 64.06 229 SER A CA 1
ATOM 1885 C C . SER A 1 229 ? 18.598 34.666 -1.459 1.00 64.06 229 SER A C 1
ATOM 1887 O O . SER A 1 229 ? 18.279 34.421 -2.618 1.00 64.06 229 SER A O 1
ATOM 1889 N N . ASP A 1 230 ? 18.803 33.706 -0.559 1.00 71.56 230 ASP A N 1
ATOM 1890 C CA . ASP A 1 230 ? 18.785 32.281 -0.889 1.00 71.56 230 ASP A CA 1
ATOM 1891 C C . ASP A 1 230 ? 17.341 31.783 -0.977 1.00 71.56 230 ASP A C 1
ATOM 1893 O O . ASP A 1 230 ? 17.007 30.966 -1.833 1.00 71.56 230 ASP A O 1
ATOM 1897 N N . LEU A 1 231 ? 16.464 32.335 -0.132 1.00 78.31 231 LEU A N 1
ATOM 1898 C CA . LEU A 1 231 ? 15.028 32.094 -0.210 1.00 78.31 231 LEU A CA 1
ATOM 1899 C C . LEU A 1 231 ? 14.438 32.640 -1.519 1.00 78.31 231 LEU A C 1
ATOM 1901 O O . LEU A 1 231 ? 13.682 31.932 -2.172 1.00 78.31 231 LEU A O 1
ATOM 1905 N N . GLU A 1 232 ? 14.823 33.851 -1.932 1.00 63.84 232 GLU A N 1
ATOM 1906 C CA . GLU A 1 232 ? 14.395 34.452 -3.205 1.00 63.84 232 GLU A CA 1
ATOM 1907 C C . GLU A 1 232 ? 14.851 33.615 -4.417 1.00 63.84 232 GLU A C 1
ATOM 1909 O O . GLU A 1 232 ? 14.104 33.453 -5.381 1.00 63.84 232 GLU A O 1
ATOM 1914 N N . LEU A 1 233 ? 16.045 33.014 -4.356 1.00 53.81 233 LEU A N 1
ATOM 1915 C CA . LEU A 1 233 ? 16.531 32.096 -5.390 1.00 53.81 233 LEU A CA 1
ATOM 1916 C C . LEU A 1 233 ? 15.710 30.798 -5.438 1.00 53.81 233 LEU A C 1
ATOM 1918 O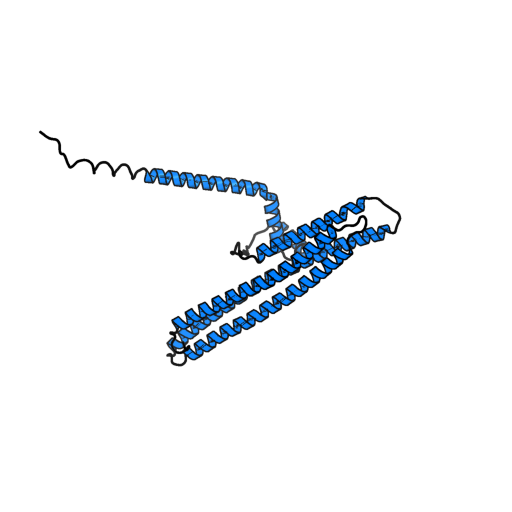 O . LEU A 1 233 ? 15.361 30.327 -6.519 1.00 53.81 233 LEU A O 1
ATOM 1922 N N . ILE A 1 234 ? 15.397 30.213 -4.278 1.00 65.62 234 ILE A N 1
ATOM 1923 C CA . ILE A 1 234 ? 14.561 29.007 -4.189 1.00 65.62 234 ILE A CA 1
ATOM 1924 C C . ILE A 1 234 ? 13.152 29.303 -4.706 1.00 65.62 234 ILE A C 1
ATOM 1926 O O . ILE A 1 234 ? 12.598 28.491 -5.442 1.00 65.62 234 ILE A O 1
ATOM 1930 N N . ASP A 1 235 ? 12.602 30.471 -4.383 1.00 60.00 235 ASP A N 1
ATOM 1931 C CA . ASP A 1 235 ? 11.297 30.921 -4.864 1.00 60.00 235 ASP A CA 1
ATOM 1932 C C . ASP A 1 235 ? 11.266 31.039 -6.379 1.00 60.00 235 ASP A C 1
ATOM 1934 O O . ASP A 1 235 ? 10.374 30.477 -7.007 1.00 60.00 235 ASP A O 1
ATOM 1938 N N . LEU A 1 236 ? 12.285 31.658 -6.977 1.00 48.97 236 LEU A N 1
ATOM 1939 C CA . LEU A 1 236 ? 12.412 31.737 -8.428 1.00 48.97 236 LEU A CA 1
ATOM 1940 C C . LEU A 1 236 ? 12.453 30.339 -9.061 1.00 48.97 236 LEU A C 1
ATOM 1942 O O . LEU A 1 236 ? 11.812 30.100 -10.079 1.00 48.97 236 LEU A O 1
ATOM 1946 N N . LEU A 1 237 ? 13.185 29.403 -8.451 1.00 48.22 237 LEU A N 1
ATOM 1947 C CA . LEU A 1 237 ? 13.283 28.022 -8.930 1.00 48.22 237 LEU A CA 1
ATOM 1948 C C . LEU A 1 237 ? 11.961 27.256 -8.780 1.00 48.22 237 LEU A C 1
ATOM 1950 O O . LEU A 1 237 ? 11.666 26.391 -9.602 1.00 48.22 237 LEU A O 1
ATOM 1954 N N . VAL A 1 238 ? 11.135 27.593 -7.793 1.00 57.38 238 VAL A N 1
ATOM 1955 C CA . VAL A 1 238 ? 9.770 27.064 -7.679 1.00 57.38 238 VAL A CA 1
ATOM 1956 C C . VAL A 1 238 ? 8.850 27.697 -8.727 1.00 57.38 238 VAL A C 1
ATOM 1958 O O . VAL A 1 238 ? 8.124 26.987 -9.418 1.00 57.38 238 VAL A O 1
ATOM 1961 N N . GLU A 1 239 ? 8.914 29.016 -8.910 1.00 44.09 239 GLU A N 1
ATOM 1962 C CA . GLU A 1 239 ? 8.089 29.765 -9.868 1.00 44.09 239 GLU A CA 1
ATOM 1963 C C . GLU A 1 239 ? 8.338 29.347 -11.321 1.00 44.09 239 GLU A C 1
ATOM 1965 O O . GLU A 1 239 ? 7.396 29.211 -12.101 1.00 44.09 239 GLU A O 1
ATOM 1970 N N . VAL A 1 240 ? 9.597 29.091 -11.686 1.00 39.97 240 VAL A N 1
ATOM 1971 C CA . VAL A 1 240 ? 9.967 28.585 -13.020 1.00 39.97 240 VAL A CA 1
ATOM 1972 C C . VAL A 1 240 ? 9.814 27.063 -13.145 1.00 39.97 240 VAL A C 1
ATOM 1974 O O . VAL A 1 240 ? 10.121 26.500 -14.196 1.00 39.97 240 VAL A O 1
ATOM 1977 N N . GLY A 1 241 ? 9.319 26.396 -12.096 1.00 40.16 241 GLY A N 1
ATOM 1978 C CA . GLY A 1 241 ? 8.939 24.983 -12.105 1.00 40.16 241 GLY A CA 1
ATOM 1979 C C . GLY A 1 241 ? 10.098 23.991 -11.998 1.00 40.16 241 GLY A C 1
ATOM 1980 O O . GLY A 1 241 ? 9.915 22.817 -12.308 1.00 40.16 241 GLY A O 1
ATOM 1981 N N . VAL A 1 242 ? 11.284 24.433 -11.570 1.00 44.56 242 VAL A N 1
ATOM 1982 C CA . VAL A 1 242 ? 12.430 23.550 -11.284 1.00 44.56 242 VAL A CA 1
ATOM 1983 C C . VAL A 1 242 ? 12.188 22.729 -10.012 1.00 44.56 242 VAL A C 1
ATOM 1985 O O . VAL A 1 242 ? 12.628 21.584 -9.945 1.00 44.56 242 VAL A O 1
ATOM 1988 N N . PHE A 1 243 ? 11.449 23.274 -9.039 1.00 49.03 243 PHE A N 1
ATOM 1989 C CA . PHE A 1 243 ? 10.978 22.556 -7.848 1.00 49.03 243 PHE A CA 1
ATOM 1990 C C . PHE A 1 243 ? 9.463 22.732 -7.670 1.00 49.03 243 PHE A C 1
ATOM 1992 O O . PHE A 1 243 ? 8.936 23.813 -7.917 1.00 49.03 243 PHE A O 1
ATOM 1999 N N . LYS A 1 244 ? 8.745 21.699 -7.210 1.00 44.81 244 LYS A N 1
ATOM 2000 C CA . LYS A 1 244 ? 7.291 21.749 -6.961 1.00 44.81 244 LYS A CA 1
ATOM 2001 C C . LYS A 1 244 ? 6.953 22.536 -5.686 1.00 44.81 244 LYS A C 1
ATOM 2003 O O . LYS A 1 244 ? 5.839 23.031 -5.548 1.00 44.81 244 LYS A O 1
ATOM 2008 N N . SER A 1 245 ? 7.891 22.652 -4.740 1.00 56.31 245 SER A N 1
ATOM 2009 C CA . SER A 1 245 ? 7.716 23.418 -3.497 1.00 56.31 245 SER A CA 1
ATOM 2010 C C . SER A 1 245 ? 9.040 23.947 -2.934 1.00 56.31 245 SER A C 1
ATOM 2012 O O . SER A 1 245 ? 10.114 23.421 -3.229 1.00 56.31 245 SER A O 1
ATOM 2014 N N . ARG A 1 246 ? 8.976 24.969 -2.066 1.00 68.56 246 ARG A N 1
ATOM 2015 C CA . ARG A 1 246 ? 10.161 25.509 -1.367 1.00 68.56 246 ARG A CA 1
ATOM 2016 C C . ARG A 1 246 ? 10.874 24.434 -0.546 1.00 68.56 246 ARG A C 1
ATOM 2018 O O . ARG A 1 246 ? 12.098 24.376 -0.542 1.00 68.56 246 ARG A O 1
ATOM 2025 N N . SER A 1 247 ? 10.111 23.570 0.121 1.00 72.19 247 SER A N 1
ATOM 2026 C CA . SER A 1 247 ? 10.618 22.443 0.910 1.00 72.19 247 SER A CA 1
ATOM 2027 C C . SER A 1 247 ? 11.371 21.428 0.050 1.00 72.19 247 SER A C 1
ATOM 2029 O O . SER A 1 247 ? 12.423 20.951 0.466 1.00 72.19 247 SER A O 1
ATOM 2031 N N . GLU A 1 248 ? 10.896 21.153 -1.166 1.00 64.00 248 GLU A N 1
ATOM 2032 C CA . GLU A 1 248 ? 11.608 20.303 -2.126 1.00 64.00 248 GLU A CA 1
ATOM 2033 C C . GLU A 1 248 ? 12.917 20.947 -2.599 1.00 64.00 248 GLU A C 1
ATOM 2035 O O . GLU A 1 248 ? 13.955 20.287 -2.594 1.00 64.00 248 GLU A O 1
ATOM 2040 N N . GLY A 1 249 ? 12.903 22.243 -2.929 1.0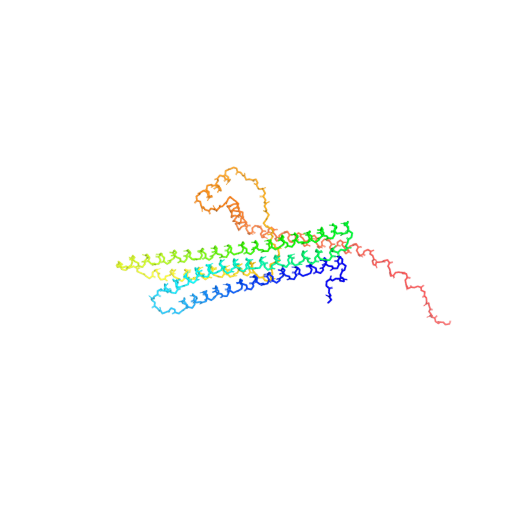0 72.38 249 GLY A N 1
ATOM 2041 C CA . GLY A 1 249 ? 14.119 22.969 -3.306 1.00 72.38 249 GLY A CA 1
ATOM 2042 C C . GLY A 1 249 ? 15.168 22.962 -2.190 1.00 72.38 249 GLY A C 1
ATOM 2043 O O . GLY A 1 249 ? 16.339 22.661 -2.423 1.00 72.38 249 GLY A O 1
ATOM 2044 N N . VAL A 1 250 ? 14.744 23.202 -0.948 1.00 80.38 250 VAL A N 1
ATOM 2045 C CA . VAL A 1 250 ? 15.613 23.135 0.238 1.00 80.38 250 VAL A CA 1
ATOM 2046 C C . VAL A 1 250 ? 16.172 21.727 0.455 1.00 80.38 250 VAL A C 1
ATOM 2048 O O . VAL A 1 250 ? 17.370 21.577 0.714 1.00 80.38 250 VAL A O 1
ATOM 2051 N N . ALA A 1 251 ? 15.335 20.693 0.339 1.00 72.62 251 ALA A N 1
ATOM 2052 C CA . ALA A 1 251 ? 15.759 19.303 0.482 1.00 72.62 251 ALA A CA 1
ATOM 2053 C C . ALA A 1 251 ? 16.777 18.918 -0.600 1.00 72.62 251 ALA A C 1
ATOM 2055 O O . ALA A 1 251 ? 17.807 18.316 -0.293 1.00 72.62 251 ALA A O 1
ATOM 2056 N N . TYR A 1 252 ? 16.540 19.338 -1.844 1.00 75.06 252 TYR A N 1
ATOM 2057 C CA . TYR A 1 252 ? 17.451 19.120 -2.960 1.00 75.06 252 TYR A CA 1
ATOM 2058 C C . TYR A 1 252 ? 18.815 19.774 -2.722 1.00 75.06 252 TYR A C 1
ATOM 2060 O O . TYR A 1 252 ? 19.845 19.104 -2.824 1.00 75.06 252 TYR A O 1
ATOM 2068 N N . PHE A 1 253 ? 18.850 21.060 -2.359 1.00 76.75 253 PHE A N 1
ATOM 2069 C CA . PHE A 1 253 ? 20.113 21.761 -2.114 1.00 76.75 253 PHE A CA 1
ATOM 2070 C C . PHE A 1 253 ? 20.854 21.228 -0.891 1.00 76.75 253 PHE A C 1
ATOM 2072 O O . PHE A 1 253 ? 22.077 21.116 -0.923 1.00 76.75 253 PHE A O 1
ATOM 2079 N N . THR A 1 254 ? 20.131 20.831 0.155 1.00 81.44 254 THR A N 1
ATOM 2080 C CA . THR A 1 254 ? 20.726 20.207 1.342 1.00 81.44 254 THR A CA 1
ATOM 2081 C C . THR A 1 254 ? 21.338 18.856 0.983 1.00 81.44 254 THR A C 1
ATOM 2083 O O . THR A 1 254 ? 22.489 18.589 1.322 1.00 81.44 254 THR A O 1
ATOM 2086 N N . HIS A 1 255 ? 20.618 18.025 0.227 1.00 72.38 255 HIS A N 1
ATOM 2087 C CA . HIS A 1 255 ? 21.130 16.745 -0.244 1.00 72.38 255 HIS A CA 1
ATOM 2088 C C . HIS A 1 255 ? 22.362 16.923 -1.140 1.00 72.38 255 HIS A C 1
ATOM 2090 O O . HIS A 1 255 ? 23.380 16.271 -0.917 1.00 72.38 255 HIS A O 1
ATOM 2096 N N . LYS A 1 256 ? 22.327 17.864 -2.091 1.00 70.88 256 LYS A N 1
ATOM 2097 C CA . LYS A 1 256 ? 23.478 18.175 -2.949 1.00 70.88 256 LYS A CA 1
ATOM 2098 C C . LYS A 1 256 ? 24.656 18.764 -2.178 1.00 70.88 256 LYS A C 1
ATOM 2100 O O . LYS A 1 256 ? 25.795 18.434 -2.492 1.00 70.88 256 LYS A O 1
ATOM 2105 N N . GLY A 1 257 ? 24.406 19.570 -1.149 1.00 76.06 257 GLY A N 1
ATOM 2106 C CA . GLY A 1 257 ? 25.440 20.076 -0.245 1.00 76.06 257 GLY A CA 1
ATOM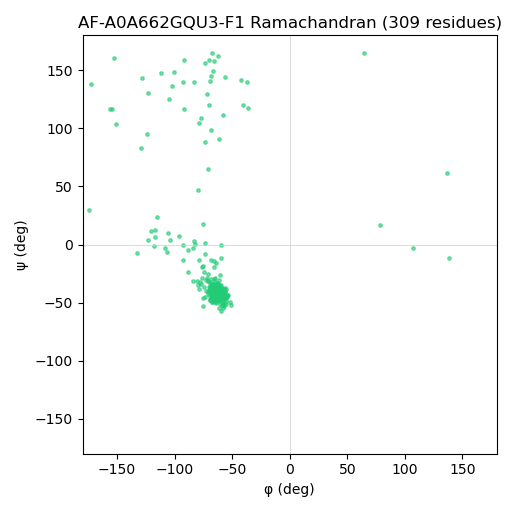 2107 C C . GLY A 1 257 ? 26.110 18.958 0.559 1.00 76.06 257 GLY A C 1
ATOM 2108 O O . GLY A 1 257 ? 27.335 18.945 0.696 1.00 76.06 257 GLY A O 1
ATOM 2109 N N . ILE A 1 258 ? 25.324 17.982 1.022 1.00 74.38 258 ILE A N 1
ATOM 2110 C CA . ILE A 1 258 ? 25.823 16.776 1.696 1.00 74.38 258 ILE A CA 1
ATOM 2111 C C . ILE A 1 258 ? 26.627 15.908 0.721 1.00 74.38 258 ILE A C 1
ATOM 2113 O O . ILE A 1 258 ? 27.726 15.484 1.066 1.00 74.38 258 ILE A O 1
ATOM 2117 N N . GLU A 1 259 ? 26.133 15.678 -0.499 1.00 71.62 259 GLU A N 1
ATOM 2118 C CA . GLU A 1 259 ? 26.855 14.916 -1.528 1.00 71.62 259 GLU A CA 1
ATOM 2119 C C . GLU A 1 259 ? 28.179 15.585 -1.916 1.00 71.62 259 GLU A C 1
ATOM 2121 O O . GLU A 1 259 ? 29.209 14.916 -1.981 1.00 71.62 259 GLU A O 1
ATOM 2126 N N . ALA A 1 260 ? 28.182 16.903 -2.122 1.00 76.50 260 ALA A N 1
ATOM 2127 C CA . ALA A 1 260 ? 29.392 17.658 -2.441 1.00 76.50 260 ALA A CA 1
ATOM 2128 C C . ALA A 1 260 ? 30.410 17.640 -1.288 1.00 76.50 260 ALA A C 1
ATOM 2130 O O . ALA A 1 260 ? 31.616 17.687 -1.520 1.00 76.50 260 ALA A O 1
ATOM 2131 N N . SER A 1 261 ? 29.926 17.522 -0.049 1.00 73.38 261 SER A N 1
ATOM 2132 C CA . SER A 1 261 ? 30.749 17.465 1.165 1.00 73.38 261 SER A CA 1
ATOM 2133 C C . SER A 1 261 ? 31.016 16.036 1.647 1.00 73.38 261 SER A C 1
ATOM 2135 O O . SER A 1 261 ? 31.575 15.853 2.729 1.00 73.38 261 SER A O 1
ATOM 2137 N N . ARG A 1 262 ? 30.631 15.015 0.869 1.00 75.88 262 ARG A N 1
ATOM 2138 C CA . ARG A 1 262 ? 30.611 13.611 1.302 1.00 75.88 262 ARG A CA 1
ATOM 2139 C C . ARG A 1 262 ? 31.965 13.128 1.799 1.00 75.88 262 ARG A C 1
ATOM 2141 O O . ARG A 1 262 ? 32.037 12.540 2.869 1.00 75.88 262 ARG A O 1
ATOM 2148 N N . GLU A 1 263 ? 33.038 13.450 1.084 1.00 76.50 263 GLU A N 1
ATOM 2149 C CA . GLU A 1 263 ? 34.395 13.057 1.474 1.00 76.50 263 GLU A CA 1
ATOM 2150 C C . GLU A 1 263 ? 34.829 13.707 2.803 1.00 76.50 263 GLU A C 1
ATOM 2152 O O . GLU A 1 263 ? 35.456 13.068 3.649 1.00 76.50 263 GLU A O 1
ATOM 2157 N N . ALA A 1 264 ? 34.470 14.975 3.028 1.00 72.00 264 ALA A N 1
ATOM 2158 C CA . ALA A 1 264 ? 34.767 15.676 4.276 1.00 72.00 264 ALA A CA 1
ATOM 2159 C C . ALA A 1 264 ? 33.932 15.131 5.448 1.00 72.00 264 ALA A C 1
ATOM 2161 O O . ALA A 1 264 ? 34.455 14.957 6.550 1.00 72.00 264 ALA A O 1
ATOM 2162 N N . LEU A 1 265 ? 32.657 14.817 5.203 1.00 73.81 265 LEU A N 1
ATOM 2163 C CA . LEU A 1 265 ? 31.743 14.236 6.188 1.00 73.81 265 LEU A CA 1
ATOM 2164 C C . LEU A 1 265 ? 32.116 12.791 6.542 1.00 73.81 265 LEU A C 1
ATOM 2166 O O . LEU A 1 265 ? 32.059 12.422 7.712 1.00 73.81 265 LEU A O 1
ATOM 2170 N N . GLU A 1 266 ? 32.559 11.986 5.576 1.00 81.31 266 GLU A N 1
ATOM 2171 C CA . GLU A 1 266 ? 33.068 10.630 5.811 1.00 81.31 266 GLU A CA 1
ATOM 2172 C C . GLU A 1 266 ? 34.377 10.660 6.614 1.00 81.31 266 GLU A C 1
ATOM 2174 O O . GLU A 1 266 ? 34.514 9.915 7.586 1.00 81.31 266 GLU A O 1
ATOM 2179 N N . LYS A 1 267 ? 35.298 11.588 6.311 1.00 77.12 267 LYS A N 1
ATOM 2180 C CA . LYS A 1 267 ? 36.501 11.816 7.136 1.00 77.12 267 LYS A CA 1
ATOM 2181 C C . LYS A 1 267 ? 36.152 12.264 8.557 1.00 77.12 267 LYS A C 1
ATOM 2183 O O . LYS A 1 267 ? 36.775 11.804 9.512 1.00 77.12 267 LYS A O 1
ATOM 2188 N N . LEU A 1 268 ? 35.162 13.143 8.718 1.00 71.69 268 LEU A N 1
ATOM 2189 C CA . LEU A 1 268 ? 34.679 13.572 10.033 1.00 71.69 268 LEU A CA 1
ATOM 2190 C C . LEU A 1 268 ? 34.057 12.402 10.805 1.00 71.69 268 LEU A C 1
ATOM 2192 O O . LEU A 1 268 ? 34.337 12.232 11.990 1.00 71.69 268 LEU A O 1
ATOM 2196 N N . ARG A 1 269 ? 33.260 11.569 10.130 1.00 68.88 269 ARG A N 1
ATOM 2197 C CA . ARG A 1 269 ? 32.650 10.372 10.709 1.00 68.88 269 ARG A CA 1
ATOM 2198 C C . ARG A 1 269 ? 33.705 9.364 11.165 1.00 68.88 269 ARG A C 1
ATOM 2200 O O . ARG A 1 269 ? 33.610 8.898 12.294 1.00 68.88 269 ARG A O 1
ATOM 2207 N N . SER A 1 270 ? 34.724 9.099 10.344 1.00 74.12 270 SER A N 1
ATOM 2208 C CA . SER A 1 270 ? 35.864 8.243 10.711 1.00 74.12 270 SER A CA 1
ATOM 2209 C C . SER A 1 270 ? 36.543 8.744 11.984 1.00 74.12 270 SER A C 1
ATOM 2211 O O . SER A 1 270 ? 36.722 7.988 12.934 1.00 74.12 270 SER A O 1
ATOM 2213 N N . LYS A 1 271 ? 36.834 10.048 12.057 1.00 70.69 271 LYS A N 1
ATOM 2214 C CA . LYS A 1 271 ? 37.443 10.656 13.249 1.00 70.69 271 LYS A CA 1
ATOM 2215 C C . LYS A 1 271 ? 36.536 10.590 14.479 1.00 70.69 271 LYS A C 1
ATOM 2217 O O . LYS A 1 271 ? 37.023 10.384 15.583 1.00 70.69 271 LYS A O 1
ATOM 2222 N N . LEU A 1 272 ? 35.221 10.745 14.318 1.00 68.31 272 LEU A N 1
ATOM 2223 C CA . LEU A 1 272 ? 34.264 10.590 15.419 1.00 68.31 272 LEU A CA 1
ATOM 2224 C C . LEU A 1 272 ? 34.167 9.138 15.903 1.00 68.31 272 LEU A C 1
ATOM 2226 O O . LEU A 1 272 ? 34.025 8.905 17.101 1.00 68.31 272 LEU A O 1
ATOM 2230 N N . GLU A 1 273 ? 34.259 8.162 15.002 1.00 74.38 273 GLU A N 1
ATOM 2231 C CA . GLU A 1 273 ? 34.320 6.741 15.357 1.00 74.38 273 GLU A CA 1
ATOM 2232 C C . GLU A 1 273 ? 35.628 6.396 16.081 1.00 74.38 273 GLU A C 1
ATOM 2234 O O . GLU A 1 273 ? 35.596 5.659 17.064 1.00 74.38 273 GLU A O 1
ATOM 2239 N N . GLU A 1 274 ? 36.757 6.980 15.676 1.00 76.94 274 GLU A N 1
ATOM 2240 C CA . GLU A 1 274 ? 38.029 6.882 16.405 1.00 76.94 274 GLU A CA 1
ATOM 2241 C C . GLU A 1 274 ? 37.927 7.490 17.809 1.00 76.94 274 GLU A C 1
ATOM 2243 O O . GLU A 1 274 ? 38.332 6.857 18.780 1.00 76.94 274 GLU A O 1
ATOM 2248 N N . VAL A 1 275 ? 37.312 8.670 17.949 1.00 73.94 275 VAL A N 1
ATOM 2249 C CA . VAL A 1 275 ? 37.067 9.294 19.262 1.00 73.94 275 VAL A CA 1
ATOM 2250 C C . VAL A 1 275 ? 36.179 8.412 20.139 1.00 73.94 275 VAL A C 1
ATOM 2252 O O . VAL A 1 275 ? 36.461 8.264 21.324 1.00 73.94 27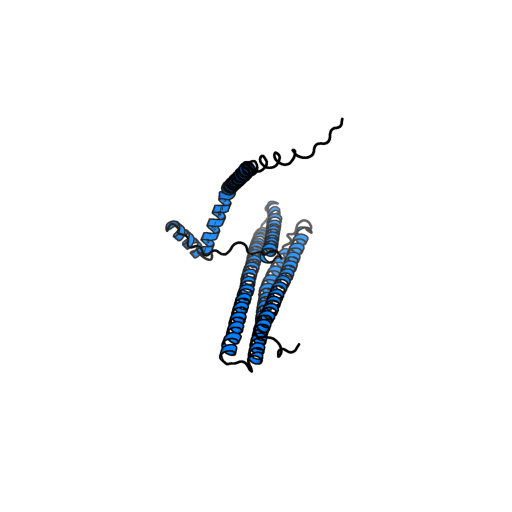5 VAL A O 1
ATOM 2255 N N . ARG A 1 276 ? 35.135 7.788 19.583 1.00 71.19 276 ARG A N 1
ATOM 2256 C CA . ARG A 1 276 ? 34.275 6.853 20.329 1.00 71.19 276 ARG A CA 1
ATOM 2257 C C . ARG A 1 276 ? 35.036 5.607 20.774 1.00 71.19 276 ARG A C 1
ATOM 2259 O O . ARG A 1 276 ? 34.890 5.201 21.921 1.00 71.19 276 ARG A O 1
ATOM 2266 N N . LYS A 1 277 ? 35.877 5.035 19.905 1.00 75.56 277 LYS A N 1
ATOM 2267 C CA . LYS A 1 277 ? 36.740 3.897 20.256 1.00 75.56 277 LYS A CA 1
ATOM 2268 C C . LYS A 1 277 ? 37.724 4.264 21.359 1.00 75.56 277 LYS A C 1
ATOM 2270 O O . LYS A 1 277 ? 37.817 3.528 22.330 1.00 75.56 277 LYS A O 1
ATOM 2275 N N . LEU A 1 278 ? 38.364 5.429 21.266 1.00 76.25 278 LEU A N 1
ATOM 2276 C CA . LEU A 1 278 ? 39.243 5.948 22.314 1.00 76.25 278 LEU A CA 1
ATOM 2277 C C . LEU A 1 278 ? 38.490 6.168 23.631 1.00 76.25 278 LEU A C 1
ATOM 2279 O O . LEU A 1 278 ? 38.977 5.772 24.681 1.00 76.25 278 LEU A O 1
ATOM 2283 N N . GLN A 1 279 ? 37.285 6.745 23.602 1.00 61.31 279 GLN A N 1
ATOM 2284 C CA . GLN A 1 279 ? 36.449 6.899 24.800 1.00 61.31 279 GLN A CA 1
ATOM 2285 C C . GLN A 1 279 ? 36.086 5.550 25.426 1.00 61.31 279 GLN A C 1
ATOM 2287 O O . GLN A 1 279 ? 36.032 5.431 26.649 1.00 61.31 279 GLN A O 1
ATOM 2292 N N . GLU A 1 280 ? 35.849 4.532 24.606 1.00 77.75 280 GLU A N 1
ATOM 2293 C CA . GLU A 1 280 ? 35.509 3.197 25.078 1.00 77.75 280 GLU A CA 1
ATOM 2294 C C . GLU A 1 280 ? 36.728 2.416 25.586 1.00 77.75 280 GLU A C 1
ATOM 2296 O O . GLU A 1 280 ? 36.616 1.681 26.564 1.00 77.75 280 GLU A O 1
ATOM 2301 N N . GLU A 1 281 ? 37.900 2.608 24.984 1.00 78.88 281 GLU A N 1
ATOM 2302 C CA . GLU A 1 281 ? 39.177 2.100 25.489 1.00 78.88 281 GLU A CA 1
ATOM 2303 C C . GLU A 1 281 ? 39.538 2.754 26.824 1.00 78.88 281 GLU A C 1
ATOM 2305 O O . GLU A 1 281 ? 39.801 2.035 27.783 1.00 78.88 281 GLU A O 1
ATOM 2310 N N . ILE A 1 282 ? 39.419 4.081 26.935 1.00 75.56 282 ILE A N 1
ATOM 2311 C CA . ILE A 1 282 ? 39.598 4.822 28.194 1.00 75.56 282 ILE A CA 1
ATOM 2312 C C . ILE A 1 282 ? 38.612 4.325 29.253 1.00 75.56 282 ILE A C 1
ATOM 2314 O O . ILE A 1 282 ? 38.986 4.128 30.406 1.00 75.56 282 ILE A O 1
ATOM 2318 N N . ARG A 1 283 ? 37.350 4.081 28.881 1.00 70.62 283 ARG A N 1
ATOM 2319 C CA . ARG A 1 283 ? 36.346 3.528 29.796 1.00 70.62 283 ARG A CA 1
ATOM 2320 C C . ARG A 1 283 ? 36.713 2.118 30.253 1.00 70.62 283 ARG A C 1
ATOM 2322 O O . ARG A 1 283 ? 36.626 1.838 31.442 1.00 70.62 283 ARG A O 1
ATOM 2329 N N . LYS A 1 284 ? 37.148 1.245 29.342 1.00 78.44 284 LYS A N 1
ATOM 2330 C CA . LYS A 1 284 ? 37.585 -0.124 29.663 1.00 78.44 284 LYS A CA 1
ATOM 2331 C C . LYS A 1 284 ? 38.847 -0.131 30.518 1.00 78.44 284 LYS A C 1
ATOM 2333 O O . LYS A 1 284 ? 38.975 -0.974 31.399 1.00 78.44 284 LYS A O 1
ATOM 2338 N N . GLU A 1 285 ? 39.769 0.793 30.283 1.00 75.19 285 GLU A N 1
ATOM 2339 C CA . GLU A 1 285 ? 40.983 0.953 31.078 1.00 75.19 285 GLU A CA 1
ATOM 2340 C C . GLU A 1 285 ? 40.669 1.514 32.470 1.00 75.19 285 GLU A C 1
ATOM 2342 O O . GLU A 1 285 ? 41.166 0.983 33.459 1.00 75.19 285 GLU A O 1
ATOM 2347 N N . ALA A 1 286 ? 39.750 2.478 32.578 1.00 69.56 286 ALA A N 1
ATOM 2348 C CA . ALA A 1 286 ? 39.228 2.960 33.855 1.00 69.56 286 ALA A CA 1
ATOM 2349 C C . ALA A 1 286 ? 38.480 1.856 34.623 1.00 69.56 286 ALA A C 1
ATOM 2351 O O . ALA A 1 286 ? 38.708 1.674 35.813 1.00 69.56 286 ALA A O 1
ATOM 2352 N N . GLU A 1 287 ? 37.636 1.064 33.956 1.00 72.38 287 GLU A N 1
ATOM 2353 C CA . GLU A 1 287 ? 36.942 -0.082 34.558 1.00 72.38 287 GLU A CA 1
ATOM 2354 C C . GLU A 1 287 ? 37.923 -1.175 35.009 1.00 72.38 287 GLU A C 1
ATOM 2356 O O . GLU A 1 287 ? 37.728 -1.767 36.069 1.00 72.38 287 GLU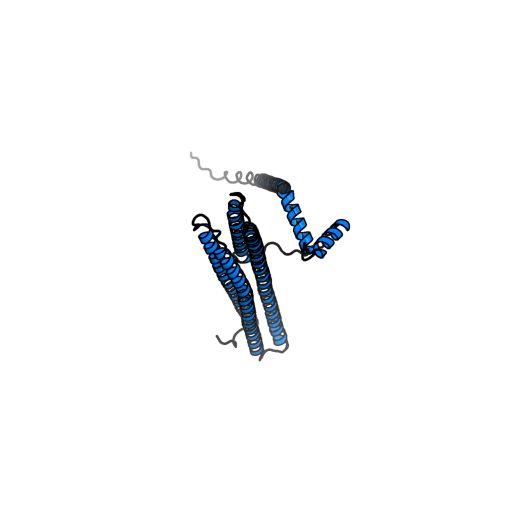 A O 1
ATOM 2361 N N . ARG A 1 288 ? 39.008 -1.419 34.260 1.00 75.12 288 ARG A N 1
ATOM 2362 C CA . ARG A 1 288 ? 40.089 -2.336 34.662 1.00 75.12 288 ARG A CA 1
ATOM 2363 C C . ARG A 1 288 ? 40.914 -1.794 35.823 1.00 75.12 288 ARG A C 1
ATOM 2365 O O . ARG A 1 288 ? 41.228 -2.565 36.717 1.00 75.12 288 ARG A O 1
ATOM 2372 N N . ALA A 1 289 ? 41.229 -0.503 35.849 1.00 71.00 289 ALA A N 1
ATOM 2373 C CA . ALA A 1 289 ? 41.928 0.128 36.967 1.00 71.00 289 ALA A CA 1
ATOM 2374 C C . ALA A 1 289 ? 41.069 0.129 38.245 1.00 71.00 289 ALA A C 1
ATOM 2376 O O . ALA A 1 289 ? 41.588 -0.064 39.340 1.00 71.00 289 ALA A O 1
ATOM 2377 N N . LEU A 1 290 ? 39.747 0.277 38.106 1.00 67.88 290 LEU A N 1
ATOM 2378 C CA . LEU A 1 290 ? 38.793 0.221 39.215 1.00 67.88 290 LEU A CA 1
ATOM 2379 C C . LEU A 1 290 ? 38.488 -1.219 39.677 1.00 67.88 290 LEU A C 1
ATOM 2381 O O . LEU A 1 290 ? 38.273 -1.428 40.867 1.00 67.88 290 LEU A O 1
ATOM 2385 N N . ARG A 1 291 ? 38.499 -2.223 38.782 1.00 58.28 291 ARG A N 1
ATOM 2386 C CA . ARG A 1 291 ? 38.367 -3.654 39.144 1.00 58.28 291 ARG A CA 1
ATOM 2387 C C . ARG A 1 291 ? 39.668 -4.288 39.634 1.00 58.28 291 ARG A C 1
ATOM 2389 O O . ARG A 1 291 ? 39.615 -5.161 40.490 1.00 58.28 291 ARG A O 1
ATOM 2396 N N . GLY A 1 292 ? 40.818 -3.841 39.139 1.00 50.00 292 GLY A N 1
ATOM 2397 C CA . GLY A 1 292 ? 42.138 -4.315 39.564 1.00 50.00 292 GLY A CA 1
ATOM 2398 C C . GLY A 1 292 ? 42.480 -3.964 41.014 1.00 50.00 292 GLY A C 1
ATOM 2399 O O . GLY A 1 292 ? 43.383 -4.563 41.579 1.00 50.00 292 GLY A O 1
ATOM 2400 N N . GLY A 1 293 ? 41.732 -3.051 41.643 1.00 45.88 293 GLY A N 1
ATOM 2401 C CA . GLY A 1 293 ? 41.820 -2.787 43.082 1.00 45.88 293 GLY A CA 1
ATOM 2402 C C . GLY A 1 293 ? 40.991 -3.730 43.964 1.00 45.88 293 GLY A C 1
ATOM 2403 O O . GLY A 1 293 ? 41.039 -3.589 45.182 1.00 45.88 293 GLY A O 1
ATOM 2404 N N . ALA A 1 294 ? 40.213 -4.657 43.389 1.00 45.50 294 ALA A N 1
ATOM 2405 C CA . ALA A 1 294 ? 39.281 -5.506 44.141 1.00 45.50 294 ALA A CA 1
ATOM 2406 C C . ALA A 1 294 ? 39.724 -6.973 44.294 1.00 45.50 294 ALA A C 1
ATOM 2408 O O . ALA A 1 294 ? 39.074 -7.709 45.030 1.00 45.50 294 ALA A O 1
ATOM 2409 N N . GLU A 1 295 ? 40.810 -7.408 43.646 1.00 42.38 295 GLU A N 1
ATOM 2410 C CA . GLU A 1 295 ? 41.249 -8.817 43.686 1.00 42.38 295 GLU A CA 1
ATOM 2411 C C . GLU A 1 295 ? 42.523 -9.076 44.515 1.00 42.38 295 GLU A C 1
ATOM 2413 O O . GLU A 1 295 ? 42.859 -10.233 44.745 1.00 42.38 295 GLU A O 1
ATOM 2418 N N . GLU A 1 296 ? 43.180 -8.052 45.078 1.00 41.94 296 GLU A N 1
ATOM 2419 C CA . GLU A 1 296 ? 44.318 -8.260 46.000 1.00 41.94 296 GLU A CA 1
ATOM 2420 C C . GLU A 1 296 ? 43.932 -8.414 47.485 1.00 41.94 296 GLU A C 1
ATOM 2422 O O . GLU A 1 296 ? 44.787 -8.751 48.301 1.00 41.94 296 GLU A O 1
ATOM 2427 N N . THR A 1 297 ? 42.658 -8.267 47.868 1.00 40.03 297 THR A N 1
ATOM 2428 C CA . THR A 1 297 ? 42.249 -8.328 49.291 1.00 40.03 297 THR A CA 1
ATOM 2429 C C . THR A 1 297 ? 41.520 -9.614 49.697 1.00 40.03 297 THR A C 1
ATOM 2431 O O . THR A 1 297 ? 40.977 -9.681 50.795 1.00 40.03 297 THR A O 1
ATOM 2434 N N . SER A 1 298 ? 41.473 -10.648 48.848 1.00 40.66 298 SER A N 1
ATOM 2435 C CA . SER A 1 298 ? 40.664 -11.857 49.125 1.00 40.66 298 SER A CA 1
ATOM 2436 C C . SER A 1 298 ? 41.432 -13.181 49.138 1.00 40.66 298 SER A C 1
ATOM 2438 O O . SER A 1 298 ? 40.810 -14.225 49.314 1.00 40.66 298 SER A O 1
ATOM 2440 N N . GLN A 1 299 ? 42.761 -13.173 48.989 1.00 37.56 299 GLN A N 1
ATOM 2441 C CA . GLN A 1 299 ? 43.579 -14.398 49.038 1.00 37.56 299 GLN A CA 1
ATOM 2442 C C . GLN A 1 299 ? 44.607 -14.452 50.183 1.00 37.56 299 GLN A C 1
ATOM 2444 O O . GLN A 1 299 ? 45.425 -15.364 50.204 1.00 37.56 299 GLN A O 1
ATOM 2449 N N . SER A 1 300 ? 44.543 -13.563 51.186 1.00 40.28 300 SER A N 1
ATOM 2450 C CA . SER A 1 300 ? 45.412 -13.655 52.379 1.00 40.28 300 SER A CA 1
ATOM 2451 C C . SER A 1 300 ? 44.740 -14.184 53.657 1.00 40.28 300 SER A C 1
ATOM 2453 O O . SER A 1 300 ? 45.406 -14.228 54.685 1.00 40.28 300 SER A O 1
ATOM 2455 N N . GLU A 1 301 ? 43.465 -14.597 53.641 1.00 44.28 301 GLU A N 1
ATOM 2456 C CA . GLU A 1 301 ? 42.764 -15.051 54.867 1.00 44.28 301 GLU A CA 1
ATOM 2457 C C . GLU A 1 301 ? 42.299 -16.522 54.869 1.00 44.28 301 GLU A C 1
ATOM 2459 O O . GLU A 1 301 ? 41.661 -16.954 55.826 1.00 44.28 301 GLU A O 1
ATOM 2464 N N . ALA A 1 302 ? 42.652 -17.337 53.866 1.00 43.41 302 ALA A N 1
ATOM 2465 C CA . ALA A 1 302 ? 42.174 -18.728 53.779 1.00 43.41 302 ALA A CA 1
ATOM 2466 C C . ALA A 1 302 ? 43.258 -19.826 53.781 1.00 43.41 302 ALA A C 1
ATOM 2468 O O . ALA A 1 302 ? 42.928 -20.990 53.571 1.00 43.41 302 ALA A O 1
ATOM 2469 N N . GLU A 1 303 ? 44.522 -19.512 54.083 1.00 42.38 303 GLU A N 1
ATOM 2470 C CA . GLU A 1 303 ? 45.566 -20.527 54.310 1.00 42.38 303 GLU A CA 1
ATOM 2471 C C . GLU A 1 303 ? 46.306 -20.256 55.625 1.00 42.38 303 GLU A C 1
ATOM 2473 O O . GLU A 1 303 ? 47.356 -19.622 55.676 1.00 42.38 303 GLU A O 1
ATOM 2478 N N . GLY A 1 304 ? 45.717 -20.722 56.728 1.00 43.38 304 GLY A N 1
ATOM 2479 C CA . GLY A 1 304 ? 46.305 -20.564 58.057 1.00 43.38 304 GLY A CA 1
ATOM 2480 C C . GLY A 1 304 ? 45.565 -21.272 59.190 1.00 43.38 304 GLY A C 1
ATOM 2481 O O . GLY A 1 304 ? 45.586 -20.786 60.314 1.00 43.38 304 GLY A O 1
ATOM 2482 N N . SER A 1 305 ? 44.889 -22.396 58.937 1.00 42.06 305 SER A N 1
ATOM 2483 C CA . SER A 1 305 ? 44.433 -23.284 60.015 1.00 42.06 305 SER A CA 1
ATOM 2484 C C . SER A 1 305 ? 44.283 -24.714 59.508 1.00 42.06 305 SER A C 1
ATOM 2486 O O . SER A 1 305 ? 43.468 -24.984 58.630 1.00 42.06 305 SER A O 1
ATOM 2488 N N . GLY A 1 306 ? 45.082 -25.625 60.066 1.00 38.53 306 GLY A N 1
ATOM 2489 C CA . GLY A 1 306 ? 44.976 -27.062 59.810 1.00 38.53 306 GLY A CA 1
ATOM 2490 C C . GLY A 1 306 ? 46.321 -27.742 59.597 1.00 38.53 306 GLY A C 1
ATOM 2491 O O . GLY A 1 306 ? 46.584 -28.275 58.525 1.00 38.53 306 GLY A O 1
ATOM 2492 N N . GLY A 1 307 ? 47.184 -27.712 60.614 1.00 41.78 307 GLY A N 1
ATOM 2493 C CA . GLY A 1 307 ? 48.404 -28.508 60.620 1.00 41.78 307 GLY A CA 1
ATOM 2494 C C . GLY A 1 307 ? 48.119 -30.009 60.696 1.00 41.78 307 GLY A C 1
ATOM 2495 O O . GLY A 1 307 ? 47.165 -30.438 61.342 1.00 41.78 307 GLY A O 1
ATOM 2496 N N . ASN A 1 308 ? 49.007 -30.804 60.100 1.00 38.66 308 ASN A N 1
ATOM 2497 C CA . ASN A 1 308 ? 49.387 -32.093 60.666 1.00 38.66 308 ASN A CA 1
ATOM 2498 C C . ASN A 1 308 ? 50.779 -32.500 60.156 1.00 38.66 308 ASN A C 1
ATOM 2500 O O . ASN A 1 308 ? 50.977 -32.694 58.959 1.00 38.66 308 ASN A O 1
ATOM 2504 N N . GLY A 1 309 ? 51.740 -32.609 61.072 1.00 35.34 309 GLY A N 1
ATOM 2505 C CA . GLY A 1 309 ? 53.122 -32.996 60.805 1.00 35.34 309 GLY A CA 1
ATOM 2506 C C . GLY A 1 309 ? 53.706 -33.686 62.034 1.00 35.34 309 GLY A C 1
ATOM 2507 O O . GLY A 1 309 ? 53.996 -33.037 63.031 1.00 35.34 309 GLY A O 1
ATOM 2508 N N . ALA A 1 310 ? 53.792 -35.008 61.927 1.00 41.53 310 ALA A N 1
ATOM 2509 C CA . ALA A 1 310 ? 54.281 -36.008 62.871 1.00 41.53 310 ALA A CA 1
ATOM 2510 C C . ALA A 1 310 ? 55.569 -35.672 63.652 1.00 41.53 310 ALA A C 1
ATOM 2512 O O . ALA A 1 310 ? 56.537 -35.198 63.059 1.00 41.53 310 ALA A O 1
ATOM 2513 N N . ALA A 1 311 ? 55.602 -36.063 64.934 1.00 38.28 311 ALA A N 1
ATOM 2514 C CA . ALA A 1 311 ? 56.521 -37.058 65.521 1.00 38.28 311 ALA A CA 1
ATOM 2515 C C . ALA A 1 311 ? 56.235 -37.229 67.023 1.00 38.28 311 ALA A C 1
ATOM 2517 O O . ALA A 1 311 ? 56.111 -36.197 67.718 1.00 38.28 311 ALA A O 1
#

Secondary structure (DSSP, 8-state):
--GGG--HHHHHHHHHHHHHHHHHHHHHHHHHHHHHHHHHHHHHHHHHHHHHHS--TT---HHHHHHHHHHHHHHHHHHHHHHHHHHHHHHHHHHHHHHHHHHHHHHHTTTS-HHHHHHHHHHHHHHHHHHHHHHHHHHHHHHHHHHHHHHHHHHHHHHHHHHHHHHHHHHHGGGSSP--GGGGGHHHHHHHHHHHHHHHHHHHHHHHHSTT---------------HHHHHHHHHHHHTTSSSSHHHHHHHHHHHHHHHTHHHHHHHHHHHHHHHHHHHHHHHHHHHHHHTTSSSSSSSSSSSS------

Foldseek 3Di:
DDLQPDDLVRLLVVLLVVLVVLLVVLLVVLLVLVVVLLVLLVVLLVQLVVLVVPDDPDDFSLVSLVVSLVSLVVSLVCLVVVSVVSLVVSLVVSVVSLVVSLVSLVVNLVPDDPVVNVVSNVSSVVSSVVSNVVSVVSSVLSVVVSVVLSVLSVVLSVLSVVVSVVLVVVVVVPVPDDDDDVSVPVSVVVSVVSSVSSVVSSVVSCQSRNPPPPQPDDPPPDDDDDDPVVLVVLVVCCVVPVAVDSVRSVVVVVVVVCVVCVVVVVVVVVVVVVVVVVVVVVVVVVVCVVVVVPPPPPPPPPPDDDDDDDD

Mean predicted aligned error: 17.84 Å

pLDDT: mean 70.61, std 18.3, range [29.27, 97.19]

Solvent-accessible surface area (backbone atoms only — not comparable to full-atom values): 18025 Å² total; per-residue (Å²): 134,69,84,89,75,61,51,74,66,58,45,51,54,52,50,49,55,52,52,52,52,50,53,50,54,49,52,54,52,52,44,59,56,49,54,51,53,49,52,51,51,52,52,47,51,51,53,50,50,49,55,66,69,67,62,61,92,90,65,82,60,57,69,55,50,56,48,45,47,52,49,47,54,49,49,39,57,45,50,58,50,52,52,53,49,49,50,54,50,50,51,52,56,51,51,50,51,51,48,50,52,53,51,51,52,56,58,64,41,69,83,53,54,73,66,60,33,52,52,52,55,46,55,52,48,54,52,46,50,55,52,50,50,55,47,49,55,53,52,50,54,51,48,54,52,49,49,54,51,42,49,54,45,46,53,50,46,48,57,54,44,53,49,52,52,49,56,50,50,58,51,63,64,54,80,44,89,87,82,74,76,74,72,70,63,58,57,60,56,47,55,49,49,53,49,51,48,53,48,51,50,51,55,48,44,51,66,75,63,38,103,73,71,67,89,75,79,79,91,71,90,72,94,76,89,71,60,70,72,59,50,54,51,39,48,49,36,30,74,75,62,78,23,98,37,65,68,53,41,51,50,50,52,49,51,51,51,48,61,76,37,38,71,61,52,50,54,49,48,52,53,51,51,50,50,51,50,50,54,49,50,51,47,51,49,50,51,46,60,63,51,65,72,67,68,79,80,76,77,85,84,82,84,86,84,82,86,86,81,90,134

Radius of gyration: 32.77 Å; Cα contacts (8 Å, |Δi|>4): 114; chains: 1; bounding box: 84×73×113 Å